Protein AF-A0A9P9D3I2-F1 (afdb_monomer)

Sequence (331 aa):
MNGATEEVLDLLFHTRKVQTTNEFRLTIKTEHEIGYIEVFIWGPEMPNKGHFVMPTVVKGDFDMTSVTEAVKSFPVSSVVASFSIVEERSYNITSQRPLTDFIQGASGICLHEFWTQNVNWRLLCGIVPEKESQAWQLLTSITLELTMDTLDDQLQCREILMKGNLRKFLDQIRTLRHLSLIFYSELPKTDMIWSHAPFEYALNTVTKWPRLECLQLDGFDSTAQELLYFLESHSVTLKALTLRNYFLLSGSWMQTLPEMWEFLSLERAELSGAIEANNELWLVKTPEFEENCFLAEDLGYWLTHPKIESDCPLTKRNLVRKSIPQEEDWE

Secondary structure (DSSP, 8-state):
------------------SSS-EEEE----SSS-EEEEEEEE-SSPPPTT--PPP--------HHHHHHHHHTS--SEEEEEEEE-SSS-----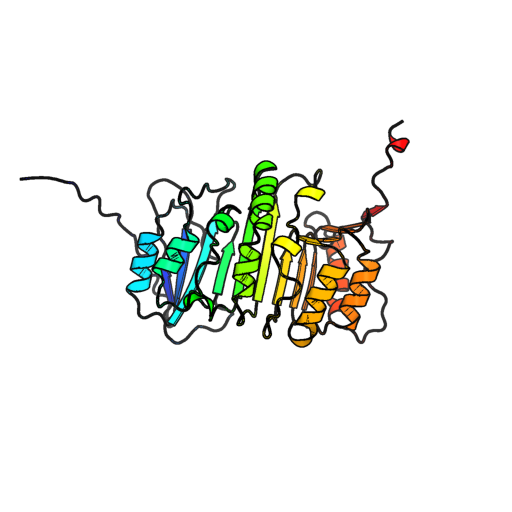SS-HHHHHHHHTTT--EEEEEEEEEEGGGGGG----S--GGGTT--EEEEEEEE-SHHHHHHHHHHHHTTHHHHHHTT-TT--EEEEEEEE-S-GGGTTTSSEEHHHHS-TT---TT--EEEEEEEEEEHHHHHHHHHTTTTT--EEEEEEEEEEES-HHHHHHHHHHH---SEEEEEEEEEETTEEEEES-TT-GGGHHHHHHHHHHHH-TTS----S--TTS-SEE-PPPGGGG-

Solvent-accessible surface area (backbone atoms only — not comparable to full-atom values): 18250 Å² total; per-residue (Å²): 134,87,78,84,80,79,81,72,79,75,71,63,74,59,75,66,85,60,83,94,54,65,59,44,58,48,52,60,67,41,96,82,44,62,21,39,48,44,37,41,36,27,36,91,70,73,77,71,96,83,73,81,69,81,79,85,88,60,58,10,56,88,67,48,65,64,52,26,55,56,58,71,74,48,90,52,60,35,35,36,46,37,42,44,48,80,60,102,56,84,65,77,71,81,59,78,35,58,62,41,52,32,55,66,53,36,74,85,39,37,31,39,35,42,38,36,37,58,30,43,47,67,62,58,71,20,48,67,69,68,72,90,55,71,36,45,60,56,23,27,34,39,34,46,27,27,39,26,82,44,74,66,45,34,53,51,43,48,59,52,33,66,70,30,31,59,20,54,45,59,68,66,29,61,47,23,24,35,43,33,44,32,42,44,59,81,59,73,82,84,59,62,87,58,59,37,45,54,39,78,25,51,41,57,64,84,62,71,43,87,46,28,29,34,43,33,44,28,19,32,28,39,40,43,66,55,53,49,52,36,49,59,73,33,25,90,48,33,30,31,44,34,46,25,36,34,36,28,78,37,66,44,65,76,54,49,50,59,57,51,36,76,63,42,63,29,78,40,42,41,51,30,33,48,41,35,21,80,62,39,35,32,65,22,50,34,95,93,39,74,81,25,40,57,58,20,52,50,41,15,50,52,48,40,39,77,82,58,96,64,79,75,78,69,47,89,84,69,45,74,38,82,54,77,77,56,79,79,77,76,116

Radius of gyration: 22.04 Å; Cα contacts (8 Å, |Δi|>4): 654; chains: 1; bounding box: 59×61×60 Å

pLDDT: mean 73.87, std 22.46, range [28.67, 98.5]

Mean predicted aligned error: 10.98 Å

Nearest PDB structures (foldseek):
  8xi3-assembly1_A  TM=3.530E-01  e=1.117E+00  Mus musculus
  8ond-assembly1_A  TM=2.904E-01  e=8.709E+00  Bdellovibrio bacteriovorus HD100
  8ond-assembly2_B  TM=2.964E-01  e=9.206E+00  Bdellovibrio bacteriovorus HD100
  5mqo-assembly1_A  TM=1.808E-01  e=9.731E+00  Bacteroides thetaiotaomicron

Structure (mmCIF, N/CA/C/O backbone):
data_AF-A0A9P9D3I2-F1
#
_entry.id   AF-A0A9P9D3I2-F1
#
loop_
_atom_site.group_PDB
_atom_site.id
_atom_site.type_symbol
_atom_site.label_atom_id
_atom_site.label_alt_id
_atom_site.label_comp_id
_atom_site.label_asym_id
_atom_site.label_entity_id
_atom_site.label_seq_id
_atom_site.pdbx_PDB_ins_code
_atom_site.Cartn_x
_atom_site.Cartn_y
_atom_site.Cartn_z
_atom_site.occupancy
_atom_site.B_iso_or_equiv
_atom_site.auth_seq_id
_atom_site.auth_comp_id
_atom_site.auth_asym_id
_atom_site.auth_atom_id
_atom_site.pdbx_PDB_model_num
ATOM 1 N N . MET A 1 1 ? -33.399 38.044 33.671 1.00 33.16 1 MET A N 1
ATOM 2 C CA . MET A 1 1 ? -34.361 37.401 32.755 1.00 33.16 1 MET A CA 1
ATOM 3 C C . MET A 1 1 ? -33.950 37.740 31.334 1.00 33.16 1 MET A C 1
ATOM 5 O O . MET A 1 1 ? -33.927 38.919 31.020 1.00 33.16 1 MET A O 1
ATOM 9 N N . ASN A 1 2 ? -33.643 36.685 30.570 1.00 29.97 2 ASN A N 1
ATOM 10 C CA . ASN A 1 2 ? -33.602 36.544 29.105 1.00 29.97 2 ASN A CA 1
ATOM 11 C C . ASN A 1 2 ? -32.546 37.363 28.329 1.00 29.97 2 ASN A C 1
ATOM 13 O O . ASN A 1 2 ? -32.470 38.572 28.476 1.00 29.97 2 ASN A O 1
ATOM 17 N N . GLY A 1 3 ? -31.730 36.778 27.452 1.00 30.58 3 GLY A N 1
ATOM 18 C CA . GLY A 1 3 ? -31.661 35.386 27.011 1.00 30.58 3 GLY A CA 1
ATOM 19 C C . GLY A 1 3 ? -30.326 35.130 26.315 1.00 30.58 3 GLY A C 1
ATOM 20 O O . GLY A 1 3 ? -29.949 35.870 25.412 1.00 30.58 3 GLY A O 1
ATOM 21 N N . ALA A 1 4 ? -29.615 34.104 26.777 1.00 28.89 4 ALA A N 1
ATOM 22 C CA . ALA A 1 4 ? -28.589 33.452 25.985 1.00 28.89 4 ALA A CA 1
ATOM 23 C C . ALA A 1 4 ? -29.333 32.545 25.001 1.00 28.89 4 ALA A C 1
ATOM 25 O O . ALA A 1 4 ? -30.090 31.670 25.418 1.00 28.89 4 ALA A O 1
ATOM 26 N N . THR A 1 5 ? -29.202 32.828 23.713 1.00 29.52 5 THR A N 1
ATOM 27 C CA . THR A 1 5 ? -29.622 31.927 22.645 1.00 29.52 5 THR A CA 1
ATOM 28 C C . THR A 1 5 ? -28.701 30.712 22.680 1.00 29.52 5 THR A C 1
ATOM 30 O O . THR A 1 5 ? -27.541 30.805 22.290 1.00 29.52 5 THR A O 1
ATOM 33 N N . GLU A 1 6 ? -29.205 29.594 23.205 1.00 29.02 6 GLU A N 1
ATOM 34 C CA . GLU A 1 6 ? -28.705 28.265 22.856 1.00 29.02 6 GLU A CA 1
ATOM 35 C C . GLU A 1 6 ? -28.940 28.081 21.354 1.00 29.02 6 GLU A C 1
ATOM 37 O O . GLU A 1 6 ? -30.054 27.790 20.918 1.00 29.02 6 GLU A O 1
ATOM 42 N N . GLU A 1 7 ? -27.904 28.302 20.548 1.00 29.00 7 GLU A N 1
ATOM 43 C CA . GLU A 1 7 ? -27.832 27.712 19.214 1.00 29.00 7 GLU A CA 1
ATOM 44 C C . GLU A 1 7 ? -27.606 26.213 19.406 1.00 29.00 7 GLU A C 1
ATOM 46 O O . GLU A 1 7 ? -26.490 25.725 19.578 1.00 29.00 7 GLU A O 1
ATOM 51 N N . VAL A 1 8 ? -28.716 25.484 19.469 1.00 29.53 8 VAL A N 1
ATOM 52 C CA . VAL A 1 8 ? -28.725 24.032 19.353 1.00 29.53 8 VAL A CA 1
ATOM 53 C C . VAL A 1 8 ? -28.313 23.715 17.919 1.00 29.53 8 VAL A C 1
ATOM 55 O O . VAL A 1 8 ? -29.054 24.003 16.982 1.00 29.53 8 VAL A O 1
ATOM 58 N N . LEU A 1 9 ? -27.116 23.153 17.747 1.00 33.19 9 LEU A N 1
ATOM 59 C CA . LEU A 1 9 ? -26.712 22.498 16.506 1.00 33.19 9 LEU A CA 1
ATOM 60 C C . LEU A 1 9 ? -27.743 21.404 16.201 1.00 33.19 9 LEU A C 1
ATOM 62 O O . LEU A 1 9 ? -27.764 20.366 16.865 1.00 33.19 9 LEU A O 1
ATOM 66 N N . ASP A 1 10 ? -28.605 21.636 15.209 1.00 31.25 10 ASP A N 1
ATOM 67 C CA . ASP A 1 10 ? -29.524 20.627 14.684 1.00 31.25 10 ASP A CA 1
ATOM 68 C C . ASP A 1 10 ? -28.707 19.549 13.949 1.00 31.25 10 ASP A C 1
ATOM 70 O O . ASP A 1 10 ? -28.546 19.542 12.726 1.00 31.25 10 ASP A O 1
ATOM 74 N N . LEU A 1 11 ? -28.156 18.610 14.722 1.00 36.16 11 LEU A N 1
ATOM 75 C CA . LEU A 1 11 ? -27.601 17.356 14.230 1.00 36.16 11 LEU A CA 1
ATOM 76 C C . LEU A 1 11 ? -28.740 16.562 13.578 1.00 36.16 11 LEU A C 1
ATOM 78 O O . LEU A 1 11 ? -29.496 15.844 14.234 1.00 36.16 11 LEU A O 1
ATOM 82 N N . LEU A 1 12 ? -28.886 16.701 12.262 1.00 33.94 12 LEU A N 1
ATOM 83 C CA . LEU A 1 12 ? -29.833 15.919 11.473 1.00 33.94 12 LEU A CA 1
ATOM 84 C C . LEU A 1 12 ? -29.375 14.455 11.408 1.00 33.94 12 LEU A C 1
ATOM 86 O O . LEU A 1 12 ? -28.722 14.028 10.459 1.00 33.94 12 LEU A O 1
ATOM 90 N N . PHE A 1 13 ? -29.773 13.655 12.400 1.00 33.56 13 PHE A N 1
ATOM 91 C CA . PHE A 1 13 ? -29.630 12.200 12.370 1.00 33.56 13 PHE A CA 1
ATOM 92 C C . PHE A 1 13 ? -30.513 11.616 11.265 1.00 33.56 13 PHE A C 1
ATOM 94 O O . PHE A 1 13 ? -31.698 11.336 11.456 1.00 33.56 13 PHE A O 1
ATOM 101 N N . HIS A 1 14 ? -29.948 11.402 10.081 1.00 33.66 14 HIS A N 1
ATOM 102 C CA . HIS A 1 14 ? -30.599 10.592 9.058 1.00 33.66 14 HIS A CA 1
ATOM 103 C C . HIS A 1 14 ? -30.427 9.113 9.402 1.00 33.66 14 HIS A C 1
ATOM 105 O O . HIS A 1 14 ? -29.579 8.412 8.859 1.00 33.66 14 HIS A O 1
ATOM 111 N N . THR A 1 15 ? -31.274 8.619 10.305 1.00 32.28 15 THR A N 1
ATOM 112 C CA . THR A 1 15 ? -31.439 7.180 10.520 1.00 32.28 15 THR A CA 1
ATOM 113 C C . THR A 1 15 ? -32.151 6.588 9.307 1.00 32.28 15 THR A C 1
ATOM 115 O O . THR A 1 15 ? -33.377 6.473 9.250 1.00 32.28 15 THR A O 1
ATOM 118 N N . ARG A 1 16 ? -31.391 6.214 8.275 1.00 31.52 16 ARG A N 1
ATOM 119 C CA . ARG A 1 16 ? -31.953 5.381 7.214 1.00 31.52 16 ARG A CA 1
ATOM 120 C C . ARG A 1 16 ? -32.169 3.999 7.820 1.00 31.52 16 ARG A C 1
ATOM 122 O O . ARG A 1 16 ? -31.216 3.323 8.182 1.00 31.52 16 ARG A O 1
ATOM 129 N N . LYS A 1 17 ? -33.430 3.595 7.963 1.00 28.67 17 LYS A N 1
ATOM 130 C CA . LYS A 1 17 ? -33.805 2.250 8.409 1.00 28.67 17 LYS A CA 1
ATOM 131 C C . LYS A 1 17 ? -33.434 1.255 7.300 1.00 28.67 17 LYS A C 1
ATOM 133 O O . LYS A 1 17 ? -34.270 0.913 6.466 1.00 28.67 17 LYS A O 1
ATOM 138 N N . VAL A 1 18 ? -32.164 0.862 7.234 1.00 33.97 18 VAL A N 1
ATOM 139 C CA . VAL A 1 18 ? -31.711 -0.253 6.397 1.00 33.97 18 VAL A CA 1
ATOM 140 C C . VAL A 1 18 ? -32.270 -1.519 7.047 1.00 33.97 18 VAL A C 1
ATOM 142 O O . VAL A 1 18 ? -32.156 -1.714 8.254 1.00 33.97 18 VAL A O 1
ATOM 145 N N . GLN A 1 19 ? -33.027 -2.319 6.299 1.00 32.84 19 GLN A N 1
ATOM 146 C CA . GLN A 1 19 ? -33.718 -3.471 6.873 1.00 32.84 19 GLN A CA 1
ATOM 147 C C . GLN A 1 19 ? -32.722 -4.547 7.355 1.00 32.84 19 GLN A C 1
ATOM 149 O O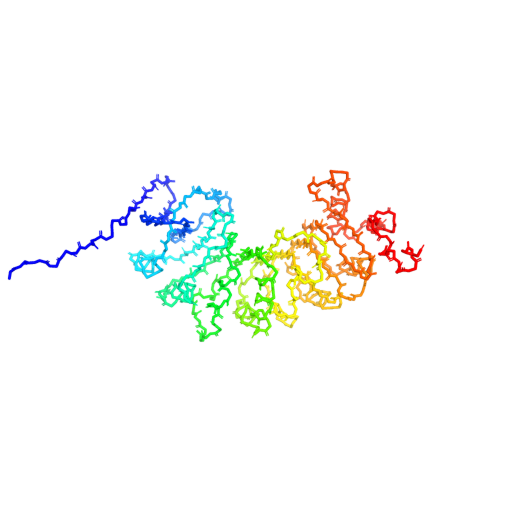 . GLN A 1 19 ? -31.804 -4.933 6.642 1.00 32.84 19 GLN A O 1
ATOM 154 N N . THR A 1 20 ? -32.985 -5.061 8.563 1.00 33.44 20 THR A N 1
ATOM 155 C CA . THR A 1 20 ? -32.449 -6.275 9.227 1.00 33.44 20 THR A CA 1
ATOM 156 C C . THR A 1 20 ? -30.964 -6.386 9.580 1.00 33.44 20 THR A C 1
ATOM 158 O O . THR A 1 20 ? -30.603 -7.364 10.227 1.00 33.44 20 THR A O 1
ATOM 161 N N . THR A 1 21 ? -30.122 -5.395 9.309 1.00 40.09 21 THR A N 1
ATOM 162 C CA . THR A 1 21 ? -28.801 -5.297 9.954 1.00 40.09 21 THR A CA 1
ATOM 163 C C . THR A 1 21 ? -28.806 -4.106 10.906 1.00 40.09 21 THR A C 1
ATOM 165 O O . THR A 1 21 ? -29.326 -3.044 10.573 1.00 40.09 21 THR A O 1
ATOM 168 N N . ASN A 1 22 ? -28.298 -4.286 12.130 1.00 44.28 22 ASN A N 1
ATOM 169 C CA . ASN A 1 22 ? -28.189 -3.239 13.157 1.00 44.28 22 ASN A CA 1
ATOM 170 C C . ASN A 1 22 ? -27.108 -2.211 12.779 1.00 44.28 22 ASN A C 1
ATOM 172 O O . ASN A 1 22 ? -26.157 -2.028 13.526 1.00 44.28 22 ASN A O 1
ATOM 176 N N . GLU A 1 23 ? -27.209 -1.620 11.595 1.00 44.53 23 GLU A N 1
ATOM 177 C CA . GLU A 1 23 ? -26.298 -0.614 11.071 1.00 44.53 23 GLU A CA 1
ATOM 178 C C . GLU A 1 23 ? -26.841 0.771 11.425 1.00 44.53 23 GLU A C 1
ATOM 180 O O . GLU A 1 23 ? -27.937 1.150 11.001 1.00 44.53 23 GLU A O 1
ATOM 185 N N . PHE A 1 24 ? -26.076 1.539 12.198 1.00 44.28 24 PHE A N 1
ATOM 186 C CA . PHE A 1 24 ? -26.312 2.971 12.332 1.00 44.28 24 PHE A CA 1
ATOM 187 C C . PHE A 1 24 ? -25.278 3.701 11.492 1.00 44.28 24 PHE A C 1
ATOM 189 O O . PHE A 1 24 ? -24.078 3.544 11.706 1.00 44.28 24 PHE A O 1
ATOM 196 N N . ARG A 1 25 ? -25.767 4.505 10.549 1.00 49.91 25 ARG A N 1
ATOM 197 C CA . ARG A 1 25 ? -24.967 5.476 9.811 1.00 49.91 25 ARG A CA 1
ATOM 198 C C . ARG A 1 25 ? -25.122 6.819 10.501 1.00 49.91 25 ARG A C 1
ATOM 200 O O . ARG A 1 25 ? -26.216 7.388 10.514 1.00 49.91 25 ARG A O 1
ATOM 207 N N . LEU A 1 26 ? -24.039 7.310 11.089 1.00 46.28 26 LEU A N 1
ATOM 208 C CA . LEU A 1 26 ? -23.972 8.693 11.538 1.00 46.28 26 LEU A CA 1
ATOM 209 C C . LEU A 1 26 ? -23.507 9.543 10.359 1.00 46.28 26 LEU A C 1
ATOM 211 O O . LEU A 1 26 ? -22.416 9.333 9.843 1.00 46.28 26 LEU A O 1
ATOM 215 N N . THR A 1 27 ? -24.350 10.475 9.927 1.00 43.97 27 THR A N 1
ATOM 216 C CA . THR A 1 27 ? -23.993 11.512 8.956 1.00 43.97 27 THR A CA 1
ATOM 217 C C . THR A 1 27 ? -24.160 12.845 9.656 1.00 43.97 27 THR A C 1
ATOM 219 O O . THR A 1 27 ? -25.247 13.147 10.144 1.00 43.97 27 THR A O 1
ATOM 222 N N . ILE A 1 28 ? -23.089 13.626 9.729 1.00 44.03 28 ILE A N 1
ATOM 223 C CA . ILE A 1 28 ? -23.097 14.945 10.360 1.00 44.03 28 ILE A CA 1
ATOM 224 C C . ILE A 1 28 ? -22.857 15.985 9.275 1.00 44.03 28 ILE A C 1
ATOM 226 O O . ILE A 1 28 ? -21.972 15.833 8.435 1.00 44.03 28 ILE A O 1
ATOM 230 N N . LYS A 1 29 ? -23.708 17.009 9.281 1.00 37.34 29 LYS A N 1
ATOM 231 C CA . LYS A 1 29 ? -23.744 18.101 8.314 1.00 37.34 29 LYS A CA 1
ATOM 232 C C . LYS A 1 29 ? -23.609 19.410 9.082 1.00 37.34 29 LYS A C 1
ATOM 234 O O . LYS A 1 29 ? -24.291 19.578 10.088 1.00 37.34 29 LYS A O 1
ATOM 239 N N . THR A 1 30 ? -22.794 20.333 8.591 1.00 41.19 30 THR A N 1
ATOM 240 C CA . THR A 1 30 ? -22.729 21.705 9.114 1.00 41.19 30 THR A CA 1
ATOM 241 C C . THR A 1 30 ? -23.145 22.713 8.052 1.00 41.19 30 THR A C 1
ATOM 243 O O . THR A 1 30 ? -23.304 22.375 6.877 1.00 41.19 30 THR A O 1
ATOM 246 N N . GLU A 1 31 ? -23.427 23.941 8.483 1.00 39.19 31 GLU A N 1
ATOM 247 C CA . GLU A 1 31 ? -24.101 24.945 7.657 1.00 39.19 31 GLU A CA 1
ATOM 248 C C . GLU A 1 31 ? -23.195 25.609 6.604 1.00 39.19 31 GLU A C 1
ATOM 250 O O . GLU A 1 31 ? -23.727 26.250 5.693 1.00 39.19 31 GLU A O 1
ATOM 255 N N . HIS A 1 32 ? -21.860 25.465 6.682 1.00 37.44 32 HIS A N 1
ATOM 256 C CA . HIS A 1 32 ? -20.954 26.390 5.982 1.00 37.44 32 HIS A CA 1
ATOM 257 C C . HIS A 1 32 ? -19.771 25.838 5.165 1.00 37.44 32 HIS A C 1
ATOM 259 O O . HIS A 1 32 ? -19.229 26.633 4.412 1.00 37.44 32 HIS A O 1
ATOM 265 N N . GLU A 1 33 ? -19.397 24.554 5.176 1.00 40.62 33 GLU A N 1
ATOM 266 C CA . GLU A 1 33 ? -18.393 24.010 4.222 1.00 40.62 33 GLU A CA 1
ATOM 267 C C . GLU A 1 33 ? -18.439 22.473 4.157 1.00 40.62 33 GLU A C 1
ATOM 269 O O . GLU A 1 33 ? -19.483 21.961 4.514 1.00 40.62 33 GLU A O 1
ATOM 274 N N . ILE A 1 34 ? -17.473 21.743 3.562 1.00 46.72 34 ILE A N 1
ATOM 275 C CA . ILE A 1 34 ? -17.745 20.543 2.728 1.00 46.72 34 ILE A CA 1
ATOM 276 C C . ILE A 1 34 ? -16.880 19.252 2.991 1.00 46.72 34 ILE A C 1
ATOM 278 O O . ILE A 1 34 ? -15.971 18.930 2.239 1.00 46.72 34 ILE A O 1
ATOM 282 N N . GLY A 1 35 ? -17.216 18.415 3.979 1.00 40.41 35 GLY A N 1
ATOM 283 C CA . GLY A 1 35 ? -16.775 17.021 4.216 1.00 40.41 35 GLY A CA 1
ATOM 284 C C . GLY A 1 35 ? -17.781 16.155 5.021 1.00 40.41 35 GLY A C 1
ATOM 285 O O . GLY A 1 35 ? -18.783 16.657 5.528 1.00 40.41 35 GLY A O 1
ATOM 286 N N . TYR A 1 36 ? -17.572 14.836 5.114 1.00 51.19 36 TYR A N 1
ATOM 287 C CA . TYR A 1 36 ? -18.423 13.950 5.926 1.00 51.19 36 TYR A CA 1
ATOM 288 C C . TYR A 1 36 ? -17.618 12.850 6.621 1.00 51.19 36 TYR A C 1
ATOM 290 O O . TYR A 1 36 ? -16.570 12.408 6.152 1.00 51.19 36 TYR A O 1
ATOM 298 N N . ILE A 1 37 ? -18.148 12.391 7.751 1.00 49.75 37 ILE A N 1
ATOM 299 C CA . ILE A 1 37 ? -17.676 11.198 8.448 1.00 49.75 37 ILE A CA 1
ATOM 300 C C . ILE A 1 37 ? -18.832 10.222 8.444 1.00 49.75 37 ILE A C 1
ATOM 302 O O . ILE A 1 37 ? -19.907 10.536 8.953 1.00 49.75 37 ILE A O 1
ATOM 306 N N . GLU A 1 38 ? -18.607 9.054 7.856 1.00 53.97 38 GLU A N 1
ATOM 307 C CA . GLU A 1 38 ? -19.519 7.931 7.973 1.00 53.97 38 GLU A CA 1
ATOM 308 C C . GLU A 1 38 ? -18.989 7.001 9.048 1.00 53.97 38 GLU A C 1
ATOM 310 O O . GLU A 1 38 ? -18.023 6.259 8.863 1.00 53.97 38 GLU A O 1
ATOM 315 N N . VAL A 1 39 ? -19.634 7.068 10.209 1.00 55.78 39 VAL A N 1
ATOM 316 C CA . VAL A 1 39 ? -19.437 6.063 11.245 1.00 55.78 39 VAL A CA 1
ATOM 317 C C . VAL A 1 39 ? -20.502 5.009 11.035 1.00 55.78 39 VAL A C 1
ATOM 319 O O . VAL A 1 39 ? -21.691 5.281 11.222 1.00 55.78 39 VAL A O 1
ATOM 322 N N . PHE A 1 40 ? -20.059 3.825 10.631 1.00 56.56 40 PHE A N 1
ATOM 323 C CA . PHE A 1 40 ? -20.895 2.643 10.609 1.00 56.56 40 PHE A CA 1
ATOM 324 C C . PHE A 1 40 ? -20.735 1.932 11.945 1.00 56.56 40 PHE A C 1
ATOM 326 O O . PHE A 1 40 ? -19.644 1.524 12.356 1.00 56.56 40 PHE A O 1
ATOM 333 N N . ILE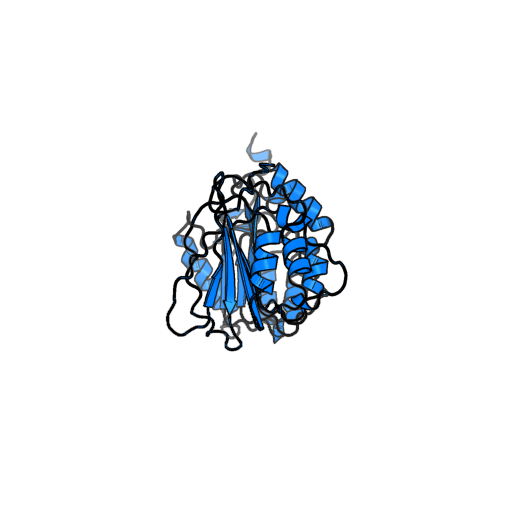 A 1 41 ? -21.850 1.838 12.647 1.00 52.12 41 ILE A N 1
ATOM 334 C CA . ILE A 1 41 ? -21.946 1.221 13.959 1.00 52.12 41 ILE A CA 1
ATOM 335 C C . ILE A 1 41 ? -22.741 -0.061 13.783 1.00 52.12 41 ILE A C 1
ATOM 337 O O . ILE A 1 41 ? -23.893 0.005 13.352 1.00 52.12 41 ILE A O 1
ATOM 341 N N . TRP A 1 42 ? -22.159 -1.201 14.155 1.00 51.66 42 TRP A N 1
ATOM 342 C CA . TRP A 1 42 ? -22.889 -2.468 14.191 1.00 51.66 42 TRP A CA 1
ATOM 343 C C . TRP A 1 42 ? -23.082 -2.963 15.618 1.00 51.66 42 TRP A C 1
ATOM 345 O O . TRP A 1 42 ? -22.231 -2.793 16.495 1.00 51.66 42 TRP A O 1
ATOM 355 N N . GLY A 1 43 ? -24.218 -3.625 15.832 1.00 43.88 43 GLY A N 1
ATOM 356 C CA . GLY A 1 43 ? -24.422 -4.473 17.003 1.00 43.88 43 GLY A CA 1
ATOM 357 C C . GLY A 1 43 ? -23.477 -5.695 17.024 1.00 43.88 43 GLY A C 1
ATOM 358 O O . GLY A 1 43 ? -22.562 -5.792 16.207 1.00 43.88 43 GLY A O 1
ATOM 359 N N . PRO A 1 44 ? -23.712 -6.672 17.920 1.00 44.19 44 PRO A N 1
ATOM 360 C CA . PRO A 1 44 ? -22.836 -7.840 18.127 1.00 44.19 44 PRO A CA 1
ATOM 361 C C . PRO A 1 44 ? -22.607 -8.724 16.892 1.00 44.19 44 PRO A C 1
ATOM 363 O O . PRO A 1 44 ? -21.662 -9.509 16.873 1.00 44.19 44 PRO A O 1
ATOM 366 N N . GLU A 1 45 ? -23.442 -8.602 15.861 1.00 49.44 45 GLU A N 1
ATOM 367 C CA . GLU A 1 45 ? -23.350 -9.369 14.621 1.00 49.44 45 GLU A CA 1
ATOM 368 C C . GLU A 1 45 ? -22.874 -8.457 13.479 1.00 49.44 45 GLU A C 1
ATOM 370 O O . GLU A 1 45 ? -23.636 -7.639 12.959 1.00 49.44 45 GLU A O 1
ATOM 375 N N . MET A 1 46 ? -21.596 -8.579 13.102 1.00 48.78 46 MET A N 1
ATOM 376 C CA . MET A 1 46 ? -21.010 -7.847 1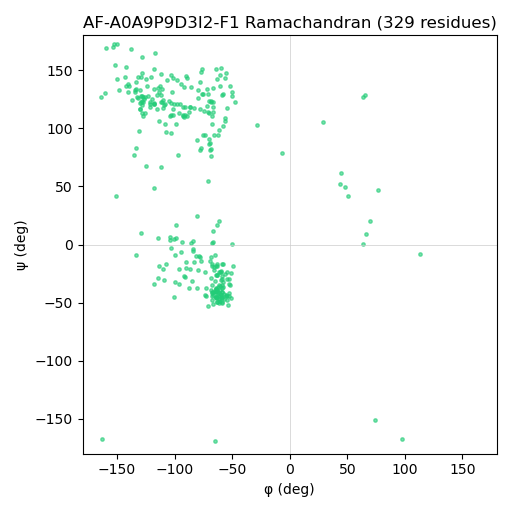1.974 1.00 48.78 46 MET A CA 1
ATOM 377 C C . MET A 1 46 ? -21.472 -8.490 10.651 1.00 48.78 46 MET A C 1
ATOM 379 O O . MET A 1 46 ? -21.356 -9.712 10.507 1.00 48.78 46 MET A O 1
ATOM 383 N N . PRO A 1 47 ? -21.999 -7.726 9.677 1.00 49.00 47 PRO A N 1
ATOM 384 C CA . PRO A 1 47 ? -22.385 -8.286 8.386 1.00 49.00 47 PRO A CA 1
ATOM 385 C C . PRO A 1 47 ? -21.168 -8.840 7.629 1.00 49.00 47 PRO A C 1
ATOM 387 O O . PRO A 1 47 ? -20.044 -8.362 7.777 1.00 49.00 47 PRO A O 1
ATOM 390 N N . ASN A 1 48 ? -21.393 -9.851 6.784 1.00 50.81 48 ASN A N 1
ATOM 391 C CA . ASN A 1 48 ? -20.351 -10.401 5.913 1.00 50.81 48 ASN A CA 1
ATOM 392 C C . ASN A 1 48 ? -19.741 -9.297 5.024 1.00 50.81 48 ASN A C 1
ATOM 394 O O . ASN A 1 48 ? -20.465 -8.435 4.528 1.00 50.81 48 ASN A O 1
ATOM 398 N N . LYS A 1 49 ? -18.421 -9.385 4.780 1.00 49.59 49 LYS A N 1
ATOM 399 C CA . LYS A 1 49 ? -17.517 -8.410 4.117 1.00 49.59 49 LYS A CA 1
ATOM 400 C C . LYS A 1 49 ? -17.950 -7.820 2.750 1.00 49.59 49 LYS A C 1
ATOM 402 O O . LYS A 1 49 ? -17.201 -7.048 2.167 1.00 49.59 49 LYS A O 1
ATOM 407 N N . GLY A 1 50 ? -19.113 -8.180 2.207 1.00 45.72 50 GLY A N 1
ATOM 408 C CA . GLY A 1 50 ? -19.614 -7.744 0.897 1.00 45.72 50 GLY A CA 1
ATOM 409 C C . GLY A 1 50 ? -20.656 -6.616 0.917 1.00 45.72 50 GLY A C 1
ATOM 410 O O . GLY A 1 50 ? -21.201 -6.308 -0.137 1.00 45.72 50 GLY A O 1
ATOM 411 N N . HIS A 1 51 ? -20.976 -6.027 2.076 1.00 44.16 51 HIS A N 1
ATOM 412 C CA . HIS A 1 51 ? -22.036 -5.009 2.203 1.00 44.16 51 HIS A CA 1
ATOM 413 C C . HIS A 1 51 ? -21.562 -3.551 2.218 1.00 44.16 51 HIS A C 1
ATOM 415 O O . HIS A 1 51 ? -22.382 -2.649 2.369 1.00 44.16 51 HIS A O 1
ATOM 421 N N . PHE A 1 52 ? -20.272 -3.297 2.011 1.00 45.44 52 PHE A N 1
ATOM 422 C CA . PHE A 1 52 ? -19.753 -1.936 1.937 1.00 45.44 52 PHE A CA 1
ATOM 423 C C . PHE A 1 52 ? -20.164 -1.299 0.604 1.00 45.44 52 PHE A C 1
ATOM 425 O O . PHE A 1 52 ? -19.534 -1.507 -0.432 1.00 45.44 52 PHE A O 1
ATOM 432 N N . VAL A 1 53 ? -21.277 -0.567 0.611 1.00 37.75 53 VAL A N 1
ATOM 433 C CA . VAL A 1 53 ? -21.682 0.275 -0.516 1.00 37.75 53 VAL A CA 1
ATOM 434 C C . VAL A 1 53 ? -20.874 1.565 -0.439 1.00 37.75 53 VAL A C 1
ATOM 436 O O . VAL A 1 53 ? -20.775 2.165 0.628 1.00 37.75 53 VAL A O 1
ATOM 439 N N . MET A 1 54 ? -20.303 1.974 -1.573 1.00 38.06 54 MET A N 1
ATOM 440 C CA . MET A 1 54 ? -19.540 3.213 -1.707 1.00 38.06 54 MET A CA 1
ATOM 441 C C . MET A 1 54 ? -20.345 4.394 -1.122 1.00 38.06 54 MET A C 1
ATOM 443 O O . MET A 1 54 ? -21.527 4.548 -1.466 1.00 38.06 54 MET A O 1
ATOM 447 N N . PRO A 1 55 ? -19.759 5.188 -0.212 1.00 38.09 55 PRO A N 1
ATOM 448 C CA . PRO A 1 55 ? -20.481 6.240 0.484 1.00 38.09 55 PRO A CA 1
ATOM 449 C C . PRO A 1 55 ? -21.033 7.285 -0.493 1.00 38.09 55 PRO A C 1
ATOM 451 O O . PRO A 1 55 ? -20.466 7.572 -1.549 1.00 38.09 55 PRO A O 1
ATOM 454 N N . THR A 1 56 ? -22.205 7.829 -0.161 1.00 31.84 56 THR A N 1
ATOM 455 C CA . THR A 1 56 ? -22.864 8.853 -0.984 1.00 31.84 56 THR A CA 1
ATOM 456 C C . THR A 1 56 ? -22.414 10.231 -0.517 1.00 31.84 56 THR A C 1
ATOM 458 O O . THR A 1 56 ? -22.770 10.674 0.569 1.00 31.84 56 THR A O 1
ATOM 461 N N . VAL A 1 57 ? -21.648 10.875 -1.385 1.00 32.53 57 VAL A N 1
ATOM 462 C CA . VAL A 1 57 ? -20.951 12.156 -1.259 1.00 32.53 57 VAL A CA 1
ATOM 463 C C . VAL A 1 57 ? -21.847 13.341 -0.855 1.00 32.53 57 VAL A C 1
ATOM 465 O O . VAL A 1 57 ? -22.714 13.736 -1.635 1.00 32.53 57 VAL A O 1
ATOM 468 N N . VAL A 1 58 ? -21.603 13.962 0.313 1.00 34.81 58 VAL A N 1
ATOM 469 C CA . VAL A 1 58 ? -22.166 15.277 0.718 1.00 34.81 58 VAL A CA 1
ATOM 470 C C . VAL A 1 58 ? -21.191 16.022 1.665 1.00 34.81 58 VAL A C 1
ATOM 472 O O . VAL A 1 58 ? -20.163 15.489 2.044 1.00 34.81 58 VAL A O 1
ATOM 475 N N . LYS A 1 59 ? -21.471 17.284 1.994 1.00 40.09 59 LYS A N 1
ATOM 476 C CA . LYS A 1 59 ? -20.520 18.375 2.204 1.00 40.09 59 LYS A CA 1
ATOM 477 C C . LYS A 1 59 ? -20.750 19.106 3.596 1.00 40.09 59 LYS A C 1
ATOM 479 O O . LYS A 1 59 ? -21.817 19.695 3.730 1.00 40.09 59 LYS A O 1
ATOM 484 N N . GLY A 1 60 ? -19.824 19.029 4.596 1.00 38.84 60 GLY A N 1
ATOM 485 C CA . GLY A 1 60 ? -19.714 19.676 5.964 1.00 38.84 60 GLY A CA 1
ATOM 486 C C . GLY A 1 60 ? -18.291 19.973 6.607 1.00 38.84 60 GLY A C 1
ATOM 487 O O . GLY A 1 60 ? -17.412 19.123 6.555 1.00 38.84 60 GLY A O 1
ATOM 488 N N . ASP A 1 61 ? -18.069 21.087 7.332 1.00 41.19 61 ASP A N 1
ATOM 489 C CA . ASP A 1 61 ? -16.969 21.302 8.332 1.00 41.19 61 ASP A CA 1
ATOM 490 C C . ASP A 1 61 ? -17.286 20.588 9.672 1.00 41.19 61 ASP A C 1
ATOM 492 O O . ASP A 1 61 ? -18.467 20.459 9.975 1.00 41.19 61 ASP A O 1
ATOM 496 N N . PHE A 1 62 ? -16.331 20.089 10.481 1.00 52.16 62 PHE A N 1
ATOM 497 C CA . PHE A 1 62 ? -16.650 19.047 11.494 1.00 52.16 62 PHE A CA 1
ATOM 498 C C . PHE A 1 62 ? -16.099 19.223 12.929 1.00 52.16 62 PHE A C 1
ATOM 500 O O . PHE A 1 62 ? -14.899 19.407 13.120 1.00 52.16 62 PHE A O 1
ATOM 507 N N . ASP A 1 63 ? -16.951 19.010 13.950 1.00 58.59 63 ASP A N 1
ATOM 508 C CA . ASP A 1 63 ? -16.558 18.815 15.362 1.00 58.59 63 ASP A CA 1
ATOM 509 C C . ASP A 1 63 ? -16.588 17.323 15.770 1.00 58.59 63 ASP A C 1
ATOM 511 O O . ASP A 1 63 ? -17.644 16.696 15.894 1.00 58.59 63 ASP A O 1
ATOM 515 N N . MET A 1 64 ? -15.406 16.747 16.016 1.00 56.97 64 MET A N 1
ATOM 516 C CA . MET A 1 64 ? -15.224 15.332 16.388 1.00 56.97 64 MET A CA 1
ATOM 517 C C . MET A 1 64 ? -15.778 14.978 17.775 1.00 56.97 64 MET A C 1
ATOM 519 O O . MET A 1 64 ? -16.014 13.799 18.076 1.00 56.97 64 MET A O 1
ATOM 523 N N . THR A 1 65 ? -16.006 15.984 18.619 1.00 60.47 65 THR A N 1
ATOM 524 C CA . THR A 1 65 ? -16.536 15.808 19.976 1.00 60.47 65 THR A CA 1
ATOM 525 C C . THR A 1 65 ? -17.983 15.311 19.913 1.00 60.47 65 THR A C 1
ATOM 527 O O . THR A 1 65 ? -18.339 14.336 20.576 1.00 60.47 65 THR A O 1
ATOM 530 N N . SER A 1 66 ? -18.779 15.872 19.001 1.00 59.62 66 SER A N 1
ATOM 531 C CA . SER A 1 66 ? -20.179 15.491 18.770 1.00 59.62 66 SER A CA 1
ATOM 532 C C . SER A 1 66 ? -20.344 14.044 18.262 1.00 59.62 66 SER A C 1
ATOM 534 O O . SER A 1 66 ? -21.248 13.327 18.695 1.00 59.62 66 SER A O 1
ATOM 536 N N . VAL A 1 67 ? -19.439 13.552 17.400 1.00 59.28 67 VAL A N 1
ATOM 537 C CA . VAL A 1 67 ? -19.417 12.125 16.996 1.00 59.28 67 VAL A CA 1
ATOM 538 C C . VAL A 1 67 ? -19.136 11.235 18.177 1.00 59.28 67 VAL A C 1
ATOM 540 O O . VAL A 1 67 ? -19.815 10.235 18.383 1.00 59.28 67 VAL A O 1
ATOM 543 N N . THR A 1 68 ? -18.101 11.582 18.928 1.00 62.41 68 THR A N 1
ATOM 544 C CA . THR A 1 68 ? -17.659 10.801 20.072 1.00 62.41 68 THR A CA 1
ATOM 545 C C . THR A 1 68 ? -18.809 10.584 21.052 1.00 62.41 68 THR A C 1
ATOM 547 O O . THR A 1 68 ? -19.042 9.460 21.499 1.00 62.41 68 THR A O 1
ATOM 550 N N . GLU A 1 69 ? -19.541 11.648 21.380 1.00 65.25 69 GLU A N 1
ATOM 551 C CA . GLU A 1 69 ? -20.699 11.578 22.270 1.00 65.25 69 GLU A CA 1
ATOM 552 C C . GLU A 1 69 ? -21.829 10.727 21.687 1.00 65.25 69 GLU A C 1
ATOM 554 O O . GLU A 1 69 ? -22.399 9.898 22.402 1.00 65.25 69 GLU A O 1
ATOM 559 N N . ALA A 1 70 ? -22.092 10.845 20.382 1.00 62.91 70 ALA A N 1
ATOM 560 C CA . ALA A 1 70 ? -23.058 9.994 19.701 1.00 62.91 70 ALA A CA 1
ATOM 561 C C . ALA A 1 70 ? -22.660 8.510 19.781 1.00 62.91 70 ALA A C 1
ATOM 563 O O . ALA A 1 70 ? -23.482 7.695 20.191 1.00 62.91 70 ALA A O 1
ATOM 564 N N . VAL A 1 71 ? -21.408 8.143 19.480 1.00 60.22 71 VAL A N 1
ATOM 565 C CA . VAL A 1 71 ? -20.954 6.738 19.520 1.00 60.22 71 VAL A CA 1
ATOM 566 C C . VAL A 1 71 ? -21.010 6.172 20.944 1.00 60.22 71 VAL A C 1
ATOM 568 O O . VAL A 1 71 ? -21.443 5.035 21.123 1.00 60.22 71 VAL A O 1
ATOM 571 N N . LYS A 1 72 ? -20.671 6.967 21.972 1.00 65.31 72 LYS A N 1
ATOM 572 C CA . LYS A 1 72 ? -20.798 6.566 23.391 1.00 65.31 72 LYS A CA 1
ATOM 573 C C . LYS A 1 72 ? -22.226 6.204 23.801 1.00 65.31 72 LYS A C 1
ATOM 575 O O . LYS A 1 72 ? -22.406 5.443 24.749 1.00 65.31 72 LYS A O 1
ATOM 580 N N . SER A 1 73 ? -23.234 6.766 23.135 1.00 60.84 73 SER A N 1
ATOM 581 C CA . SER A 1 73 ? -24.643 6.544 23.482 1.00 60.84 73 SER A CA 1
ATOM 582 C C . SER A 1 73 ? -25.207 5.203 22.989 1.00 60.84 73 SER A C 1
ATOM 584 O O . SER A 1 73 ? -26.296 4.810 23.413 1.00 60.84 73 SER A O 1
ATOM 586 N N . PHE A 1 74 ? -24.467 4.467 22.150 1.00 52.47 74 PHE A N 1
ATOM 587 C CA . PHE A 1 74 ? -24.885 3.167 21.624 1.00 52.47 74 PHE A CA 1
ATOM 588 C C . PHE A 1 74 ? -24.103 2.006 22.277 1.00 52.47 74 PHE A C 1
ATOM 590 O O . PHE A 1 74 ? -22.899 2.115 22.507 1.00 52.47 74 PHE A O 1
ATOM 597 N N . PRO A 1 75 ? -24.744 0.856 22.565 1.00 45.88 75 PRO A N 1
ATOM 598 C CA . PRO A 1 75 ? -24.054 -0.362 22.984 1.00 45.88 75 PRO A CA 1
ATOM 599 C C . PRO A 1 75 ? -23.408 -1.028 21.760 1.00 45.88 75 PRO A C 1
ATOM 601 O O . PRO A 1 75 ? -23.991 -1.912 21.132 1.00 45.88 75 PRO A O 1
ATOM 604 N N . VAL A 1 76 ? -22.223 -0.551 21.384 1.00 51.94 76 VAL A N 1
ATOM 605 C CA . VAL A 1 76 ? -21.530 -0.961 20.157 1.00 51.94 76 VAL A CA 1
ATOM 606 C C . VAL A 1 76 ? -20.417 -1.956 20.461 1.00 51.94 76 VAL A C 1
ATOM 608 O O . VAL A 1 76 ? -19.578 -1.705 21.322 1.00 51.94 76 VAL A O 1
ATOM 611 N N . SER A 1 77 ? -20.366 -3.062 19.719 1.00 47.34 77 SER A N 1
ATOM 612 C CA . SER A 1 77 ? -19.253 -4.022 19.765 1.00 47.34 77 SER A CA 1
ATOM 613 C C . SER A 1 77 ? -18.212 -3.798 18.671 1.00 47.34 77 SER A C 1
ATOM 615 O O . SER A 1 77 ? -17.088 -4.258 18.823 1.00 47.34 77 SER A O 1
ATOM 617 N N . SER A 1 78 ? -18.571 -3.120 17.575 1.00 49.56 78 SER A N 1
ATOM 618 C CA . SER A 1 78 ? -17.665 -2.815 16.465 1.00 49.56 78 SER A CA 1
ATOM 619 C C . SER A 1 78 ? -18.015 -1.492 15.788 1.00 49.56 78 SER A C 1
ATOM 621 O O . SER A 1 78 ? -19.175 -1.250 15.443 1.00 49.56 78 SER A O 1
ATOM 623 N N . VAL A 1 79 ? -16.995 -0.666 15.556 1.00 57.28 79 VAL A N 1
ATOM 624 C CA . VAL A 1 79 ? -17.091 0.558 14.754 1.00 57.28 79 VAL A CA 1
ATOM 625 C C . VAL A 1 79 ? -16.173 0.451 13.542 1.00 57.28 79 VAL A C 1
ATOM 627 O O . VAL A 1 79 ? -15.004 0.078 13.673 1.00 57.28 79 VAL A O 1
ATOM 630 N N . VAL A 1 80 ? -16.706 0.813 12.376 1.00 59.53 80 VAL A N 1
ATOM 631 C CA . VAL A 1 80 ? -15.920 1.164 11.189 1.00 59.53 80 VAL A CA 1
ATOM 632 C C . VAL A 1 80 ? -16.068 2.659 11.009 1.00 59.53 80 VAL A C 1
ATOM 634 O O . VAL A 1 80 ? -17.176 3.183 10.872 1.00 59.53 80 VAL A O 1
ATOM 637 N N . ALA A 1 81 ? -14.934 3.341 11.041 1.00 60.69 81 ALA A N 1
ATOM 638 C CA . ALA A 1 81 ? -14.875 4.759 10.758 1.00 60.69 81 ALA A CA 1
ATOM 639 C C . ALA A 1 81 ? -14.389 4.940 9.318 1.00 60.69 81 ALA A C 1
ATOM 641 O O . ALA A 1 81 ? -13.303 4.466 8.972 1.00 60.69 81 ALA A O 1
ATOM 642 N N . SER A 1 82 ? -15.210 5.596 8.498 1.00 61.00 82 SER A N 1
ATOM 643 C CA . SER A 1 82 ? -14.851 6.045 7.159 1.00 61.00 82 SER A CA 1
ATOM 644 C C . SER A 1 82 ? -14.782 7.569 7.137 1.00 61.00 82 SER A C 1
ATOM 646 O O . SER A 1 82 ? -15.752 8.257 7.469 1.00 61.00 82 SER A O 1
ATOM 648 N N . PHE A 1 83 ? -13.620 8.093 6.756 1.00 61.00 83 PHE A N 1
ATOM 649 C CA . PHE A 1 83 ? -13.393 9.521 6.550 1.00 61.00 83 PHE A CA 1
ATOM 650 C C . PHE A 1 83 ? -13.228 9.764 5.057 1.00 61.00 83 PHE A C 1
ATOM 652 O O . PHE A 1 83 ? -12.319 9.195 4.458 1.00 61.00 83 PHE A O 1
ATOM 659 N N . SER A 1 84 ? -14.078 10.590 4.452 1.00 51.31 84 SER A N 1
ATOM 660 C CA . SER A 1 84 ? -13.989 10.896 3.024 1.00 51.31 84 SER A CA 1
ATOM 661 C C . SER A 1 84 ? -14.127 12.394 2.783 1.00 51.31 84 SER A C 1
ATOM 663 O O . SER A 1 84 ? -15.021 13.048 3.329 1.00 51.31 84 SER A O 1
ATOM 665 N N . ILE A 1 85 ? -13.225 12.936 1.965 1.00 51.81 85 ILE A N 1
ATOM 666 C CA . ILE A 1 85 ? -13.244 14.330 1.513 1.00 51.81 85 ILE A CA 1
ATOM 667 C C . ILE A 1 85 ? -13.524 14.330 0.011 1.00 51.81 85 ILE A C 1
ATOM 669 O O . ILE A 1 85 ? -13.022 13.492 -0.735 1.00 51.81 85 ILE A O 1
ATOM 673 N N . VAL A 1 86 ? -14.399 15.233 -0.422 1.00 42.25 86 VAL A N 1
ATOM 674 C CA . VAL A 1 86 ? -15.052 15.171 -1.739 1.00 42.25 86 VAL A CA 1
ATOM 675 C C . VAL A 1 86 ? -14.580 16.253 -2.704 1.00 42.25 86 VAL A C 1
ATOM 677 O O . VAL A 1 86 ? -14.784 16.113 -3.907 1.00 42.25 86 VAL A O 1
ATOM 680 N N . GLU A 1 87 ? -14.003 17.348 -2.219 1.00 44.72 87 GLU A N 1
ATOM 681 C CA . GLU A 1 87 ? -13.632 18.475 -3.078 1.00 44.72 87 GLU A CA 1
ATOM 682 C C . GLU A 1 87 ? -12.131 18.533 -3.368 1.00 44.72 87 GLU A C 1
ATOM 684 O O . GLU A 1 87 ? -11.319 18.252 -2.493 1.00 44.72 87 GLU A O 1
ATOM 689 N N . GLU A 1 88 ? -11.799 18.987 -4.587 1.00 42.62 88 GLU A N 1
ATOM 690 C CA . GLU A 1 88 ? -10.461 19.264 -5.161 1.00 42.62 88 GLU A CA 1
ATOM 691 C C . GLU A 1 88 ? -9.662 20.353 -4.408 1.00 42.62 88 GLU A C 1
ATOM 693 O O . GLU A 1 88 ? -8.776 21.006 -4.957 1.00 42.62 88 GLU A O 1
ATOM 698 N N . ARG A 1 89 ? -10.010 20.641 -3.153 1.00 43.16 89 ARG A N 1
ATOM 699 C CA . ARG A 1 89 ? -9.291 21.593 -2.314 1.00 43.16 89 ARG A CA 1
ATOM 700 C C . ARG A 1 89 ? -8.950 20.906 -1.010 1.00 43.16 89 ARG A C 1
ATOM 702 O O . ARG A 1 89 ? -9.844 20.648 -0.207 1.00 43.16 89 ARG A O 1
ATOM 709 N N . SER A 1 90 ? -7.654 20.656 -0.815 1.00 44.47 90 SER A N 1
ATOM 710 C CA . SER A 1 90 ? -7.017 20.259 0.438 1.00 44.47 90 SER A CA 1
ATOM 711 C C . SER A 1 90 ? -7.789 20.794 1.646 1.00 44.47 90 SER A C 1
ATOM 713 O O . SER A 1 90 ? -7.710 21.985 1.972 1.00 44.47 90 SER A O 1
ATOM 715 N N . TYR A 1 91 ? -8.563 19.936 2.309 1.00 41.91 91 TYR A N 1
ATOM 716 C CA . TYR A 1 91 ? -9.291 20.359 3.494 1.00 41.91 91 TYR A CA 1
ATOM 717 C C . TYR A 1 91 ? -8.278 20.674 4.586 1.00 41.91 91 TYR A C 1
ATOM 719 O O . TYR A 1 91 ? -7.493 19.817 5.009 1.00 41.91 91 TYR A O 1
ATOM 727 N N . ASN A 1 92 ? -8.272 21.923 5.034 1.00 42.41 92 ASN A N 1
ATOM 728 C CA . ASN A 1 92 ? -7.423 22.340 6.127 1.00 42.41 92 ASN A CA 1
ATOM 729 C C . ASN A 1 92 ? -8.128 21.919 7.415 1.00 42.41 92 ASN A C 1
ATOM 731 O O . ASN A 1 92 ? -8.965 22.650 7.930 1.00 42.41 92 ASN A O 1
ATOM 735 N N . ILE A 1 93 ? -7.850 20.704 7.895 1.00 47.19 93 ILE A N 1
ATOM 736 C CA . ILE A 1 93 ? -8.339 20.254 9.199 1.00 47.19 93 ILE A CA 1
ATOM 737 C C . ILE A 1 93 ? -7.814 21.258 10.241 1.00 47.19 93 ILE A C 1
ATOM 739 O O . ILE A 1 93 ? -6.639 21.245 10.600 1.00 47.19 93 ILE A O 1
ATOM 743 N N . THR A 1 94 ? -8.678 22.167 10.692 1.00 41.84 94 THR A N 1
ATOM 744 C CA . THR A 1 94 ? -8.330 23.221 11.658 1.00 41.84 94 THR A CA 1
ATOM 745 C C . THR A 1 94 ? -8.150 22.659 13.069 1.00 41.84 94 THR A C 1
ATOM 747 O O . THR A 1 94 ? -7.400 23.222 13.869 1.00 41.84 94 THR A O 1
ATOM 750 N N . SER A 1 95 ? -8.768 21.508 13.368 1.00 47.47 95 SER A N 1
ATOM 751 C CA . SER A 1 95 ? -8.418 20.705 14.539 1.00 47.47 95 SER A CA 1
ATOM 752 C C . SER A 1 95 ? -7.025 20.105 14.355 1.00 47.47 95 SER A C 1
ATOM 754 O O . SER A 1 95 ? -6.762 19.366 13.411 1.00 47.47 95 SER A O 1
ATOM 756 N N . GLN A 1 96 ? -6.120 20.371 15.297 1.00 51.03 96 GLN A N 1
ATOM 757 C CA . GLN A 1 96 ? -4.773 19.796 15.265 1.00 51.03 96 GLN A CA 1
ATOM 758 C C . GLN A 1 96 ? -4.759 18.271 15.520 1.00 51.03 96 GLN A C 1
ATOM 760 O O . GLN A 1 96 ? -3.700 17.658 15.372 1.00 51.03 96 GLN A O 1
ATOM 765 N N . ARG A 1 97 ? -5.880 17.654 15.950 1.00 60.66 97 ARG A N 1
ATOM 766 C CA . ARG A 1 97 ? -5.929 16.265 16.463 1.00 60.66 97 ARG A CA 1
ATOM 767 C C . ARG A 1 97 ? -7.265 15.517 16.240 1.00 60.66 97 ARG A C 1
ATOM 769 O O . ARG A 1 97 ? -7.676 14.755 17.113 1.00 60.66 97 ARG A O 1
ATOM 776 N N . PRO A 1 98 ? -7.935 15.621 15.078 1.00 60.19 98 PRO A N 1
ATOM 777 C CA . PRO A 1 98 ? -9.286 15.068 14.892 1.00 60.19 98 PRO A CA 1
ATOM 778 C C . PRO A 1 98 ? -9.358 13.556 15.145 1.00 60.19 98 PRO A C 1
ATOM 780 O O . PRO A 1 98 ? -10.317 13.050 15.722 1.00 60.19 98 PRO A O 1
ATOM 783 N N . LEU A 1 99 ? -8.312 12.833 14.740 1.00 63.44 99 LEU A N 1
ATOM 784 C CA . LEU A 1 99 ? -8.212 11.399 14.932 1.00 63.44 99 LEU A CA 1
ATOM 785 C C . LEU A 1 99 ? -7.994 11.089 16.417 1.00 63.44 99 LEU A C 1
ATOM 787 O O . LEU A 1 99 ? -8.781 10.362 17.014 1.00 63.44 99 LEU A O 1
ATOM 791 N N . THR A 1 100 ? -6.985 11.700 17.046 1.00 62.97 100 THR A N 1
ATOM 792 C CA . THR A 1 100 ? -6.697 11.495 18.473 1.00 62.97 100 THR A CA 1
ATOM 793 C C . THR A 1 100 ? -7.926 11.740 19.341 1.00 62.97 100 THR A C 1
ATOM 795 O O . THR A 1 100 ? -8.214 10.922 20.211 1.00 62.97 100 THR A O 1
ATOM 798 N N . ASP A 1 101 ? -8.661 12.819 19.078 1.00 66.19 101 ASP A N 1
ATOM 799 C CA . ASP A 1 101 ? -9.831 13.215 19.860 1.00 66.19 101 ASP A CA 1
ATOM 800 C C . ASP A 1 101 ? -10.977 12.206 19.698 1.00 66.19 101 ASP A C 1
ATOM 802 O O . ASP A 1 101 ? -11.580 11.798 20.691 1.00 66.19 101 ASP A O 1
ATOM 806 N N . PHE A 1 102 ? -11.208 11.706 18.479 1.00 66.50 102 PHE A N 1
ATOM 807 C CA . PHE A 1 102 ? -12.150 10.611 18.224 1.00 66.50 102 PHE A CA 1
ATOM 808 C C . PHE A 1 102 ? -11.794 9.345 19.001 1.00 66.50 102 PHE A C 1
ATOM 810 O O . PHE A 1 102 ? -12.653 8.729 19.624 1.00 66.50 102 PHE A O 1
ATOM 817 N N . ILE A 1 103 ? -10.517 8.963 19.008 1.00 63.56 103 ILE A N 1
ATOM 818 C CA . ILE A 1 103 ? -10.054 7.728 19.658 1.00 63.56 103 ILE A CA 1
ATOM 819 C C . ILE A 1 103 ? -10.061 7.843 21.177 1.00 63.56 103 ILE A C 1
ATOM 821 O O . ILE A 1 103 ? -10.489 6.915 21.861 1.00 63.56 103 ILE A O 1
ATOM 825 N N . GLN A 1 104 ? -9.575 8.961 21.720 1.00 65.50 104 GLN A N 1
ATOM 826 C CA . GLN A 1 104 ? -9.600 9.222 23.162 1.00 65.50 104 GLN A CA 1
ATOM 827 C C . GLN A 1 104 ? -11.041 9.317 23.659 1.00 65.50 104 GLN A C 1
ATOM 829 O O . GLN A 1 104 ? -11.406 8.764 24.703 1.00 65.50 104 GLN A O 1
ATOM 834 N N . GLY A 1 105 ? -11.873 9.968 22.853 1.00 63.69 105 GLY A N 1
ATOM 835 C CA . GLY A 1 105 ? -13.306 9.985 22.989 1.00 63.69 105 GLY A CA 1
ATOM 836 C C . GLY A 1 105 ? -13.913 8.588 23.033 1.00 63.69 105 GLY A C 1
ATOM 837 O O . GLY A 1 105 ? -14.731 8.303 23.901 1.00 63.69 105 GLY A O 1
ATOM 838 N N . ALA A 1 106 ? -13.469 7.694 22.160 1.00 57.41 106 ALA A N 1
ATOM 839 C CA . ALA A 1 106 ? -13.996 6.349 22.002 1.00 57.41 106 ALA A CA 1
ATOM 840 C C . ALA A 1 106 ? -13.475 5.320 23.031 1.00 57.41 106 ALA A C 1
ATOM 842 O O . ALA A 1 106 ? -13.477 4.118 22.766 1.00 57.41 106 ALA A O 1
ATOM 843 N N . SER A 1 107 ? -13.028 5.753 24.216 1.00 61.88 107 SER A N 1
ATOM 844 C CA . SER A 1 107 ? -12.589 4.843 25.284 1.00 61.88 107 SER A CA 1
ATOM 845 C C . SER A 1 107 ? -13.699 3.841 25.655 1.00 61.88 107 SER A C 1
ATOM 847 O O . SER A 1 107 ? -14.718 4.199 26.239 1.00 61.88 107 SER A O 1
ATOM 849 N N . GLY A 1 108 ? -13.505 2.572 25.279 1.00 63.19 108 GLY A N 1
ATOM 850 C CA . GLY A 1 108 ? -14.482 1.484 25.445 1.00 63.19 108 GLY A CA 1
ATOM 851 C C . GLY A 1 108 ? -15.051 0.919 24.138 1.00 63.19 108 GLY A C 1
ATOM 852 O O . GLY A 1 108 ? -15.719 -0.111 24.169 1.00 63.19 108 GLY A O 1
ATOM 853 N N . ILE A 1 109 ? -14.761 1.539 22.993 1.00 64.31 109 ILE A N 1
ATOM 854 C CA . ILE A 1 109 ? -15.159 1.048 21.671 1.00 64.31 109 ILE A CA 1
ATOM 855 C C . ILE A 1 109 ? -14.031 0.221 21.057 1.00 64.31 109 ILE A C 1
ATOM 857 O O . ILE A 1 109 ? -12.853 0.575 21.120 1.00 64.31 109 ILE A O 1
ATOM 861 N N . CYS A 1 110 ? -14.418 -0.888 20.435 1.00 68.25 110 CYS A N 1
ATOM 862 C CA . CYS A 1 110 ? -13.530 -1.759 19.682 1.00 68.25 110 CYS A CA 1
ATOM 863 C C . CYS A 1 110 ? -13.547 -1.335 18.209 1.00 68.25 110 CYS A C 1
ATOM 865 O O . CYS A 1 110 ? -14.566 -1.488 17.528 1.00 68.25 110 CYS A O 1
ATOM 867 N N . LEU A 1 111 ? -12.438 -0.781 17.717 1.00 71.00 111 LEU A N 1
ATOM 868 C CA . LEU A 1 111 ? -12.309 -0.431 16.306 1.00 71.00 111 LEU A CA 1
ATOM 869 C C . LEU A 1 111 ? -11.818 -1.662 15.539 1.00 71.00 111 LEU A C 1
ATOM 871 O O . LEU A 1 111 ? -10.730 -2.164 15.813 1.00 71.00 111 LEU A O 1
ATOM 875 N N . HIS A 1 112 ? -12.614 -2.152 14.590 1.00 76.25 112 HIS A N 1
ATOM 876 C CA . HIS A 1 112 ? -12.250 -3.326 13.788 1.00 76.25 112 HIS A CA 1
ATOM 877 C C . HIS A 1 112 ? -11.624 -2.959 12.451 1.00 76.25 112 HIS A C 1
ATOM 879 O O . HIS A 1 112 ? -10.739 -3.681 11.976 1.00 76.25 112 HIS A O 1
ATOM 885 N N . GLU A 1 113 ? -12.066 -1.848 11.859 1.00 79.94 113 GLU A N 1
ATOM 886 C CA . GLU A 1 113 ? -11.523 -1.337 10.610 1.00 79.94 113 GLU A CA 1
ATOM 887 C C . GLU A 1 113 ? -11.468 0.193 10.609 1.00 79.94 113 GLU A C 1
ATOM 889 O O . GLU A 1 113 ? -12.346 0.869 11.152 1.00 79.94 113 GLU A O 1
ATOM 894 N N . PHE A 1 114 ? -10.428 0.727 9.981 1.00 81.69 114 PHE A N 1
ATOM 895 C CA . P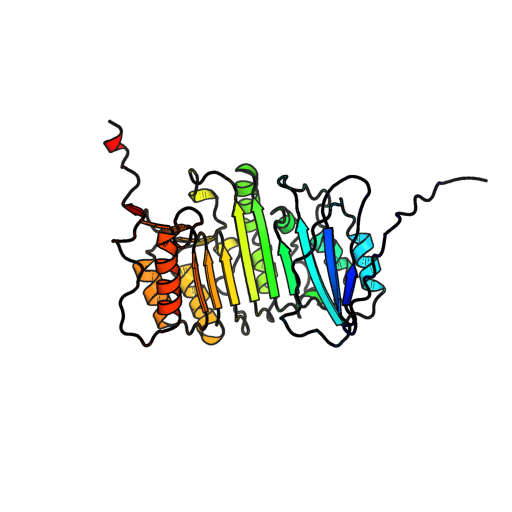HE A 1 114 ? -10.192 2.156 9.839 1.00 81.69 114 PHE A CA 1
ATOM 896 C C . PHE A 1 114 ? -9.948 2.479 8.371 1.00 81.69 114 PHE A C 1
ATOM 898 O O . PHE A 1 114 ? -9.007 1.946 7.787 1.00 81.69 114 PHE A O 1
ATOM 905 N N . TRP A 1 115 ? -10.782 3.332 7.783 1.00 81.00 115 TRP A N 1
ATOM 906 C CA . TRP A 1 115 ? -10.708 3.653 6.362 1.00 81.00 115 TRP A CA 1
ATOM 907 C C . TRP A 1 115 ? -10.714 5.165 6.164 1.00 81.00 115 TRP A C 1
ATOM 909 O O . TRP A 1 115 ? -11.555 5.879 6.714 1.00 81.00 115 TRP A O 1
ATOM 919 N N . THR A 1 116 ? -9.801 5.655 5.340 1.00 78.81 116 THR A N 1
ATOM 920 C CA . THR A 1 116 ? -9.790 7.036 4.870 1.00 78.81 116 THR A CA 1
ATOM 921 C C . THR A 1 116 ? -9.770 7.040 3.352 1.00 78.81 116 THR A C 1
ATOM 923 O O . THR A 1 116 ? -9.117 6.197 2.748 1.00 78.81 116 THR A O 1
ATOM 926 N N . GLN A 1 117 ? -10.487 7.979 2.748 1.00 74.12 117 GLN A N 1
ATOM 927 C CA . GLN A 1 117 ? -10.538 8.188 1.310 1.00 74.12 117 GLN A CA 1
ATOM 928 C C . GLN A 1 117 ? -10.261 9.659 1.013 1.00 74.12 117 GLN A C 1
ATOM 930 O O . GLN A 1 117 ? -10.983 10.534 1.497 1.00 74.12 117 GLN A O 1
ATOM 935 N N . ASN A 1 118 ? -9.233 9.918 0.208 1.00 72.06 118 ASN A N 1
ATOM 936 C CA . ASN A 1 118 ? -8.821 11.262 -0.195 1.00 72.06 118 ASN A CA 1
ATOM 937 C C . ASN A 1 118 ? -8.640 12.238 0.985 1.00 72.06 118 ASN A C 1
ATOM 939 O O . ASN A 1 118 ? -9.096 13.378 0.937 1.00 72.06 118 ASN A O 1
ATOM 943 N N . VAL A 1 119 ? -8.035 11.787 2.087 1.00 74.81 119 VAL A N 1
ATOM 944 C CA . VAL A 1 119 ? -7.850 12.643 3.266 1.00 74.81 119 VAL A CA 1
ATOM 945 C C . VAL A 1 119 ? -6.537 13.407 3.161 1.00 74.81 119 VAL A C 1
ATOM 947 O O . VAL A 1 119 ? -5.529 12.879 2.710 1.00 74.81 119 VAL A O 1
ATOM 950 N N . ASN A 1 120 ? -6.514 14.655 3.621 1.00 80.06 120 ASN A N 1
ATOM 951 C CA . ASN A 1 120 ? -5.275 15.419 3.660 1.00 80.06 120 ASN A CA 1
ATOM 952 C C . ASN A 1 120 ? -4.226 14.723 4.557 1.00 80.06 120 ASN A C 1
ATOM 954 O O . ASN A 1 120 ? -4.529 14.297 5.679 1.00 80.06 120 ASN A O 1
ATOM 958 N N . TRP A 1 121 ? -2.976 14.658 4.090 1.00 81.50 121 TRP A N 1
ATOM 959 C CA . TRP A 1 121 ? -1.845 14.055 4.809 1.00 81.50 121 TRP A CA 1
ATOM 960 C C . TRP A 1 121 ? -1.668 14.559 6.254 1.00 81.50 121 TRP A C 1
ATOM 962 O O . TRP A 1 121 ? -1.146 13.829 7.100 1.00 81.50 121 TRP A O 1
ATOM 972 N N . ARG A 1 122 ? -2.149 15.767 6.587 1.00 81.56 122 ARG A N 1
ATOM 973 C CA . ARG A 1 122 ? -2.138 16.329 7.952 1.00 81.56 122 ARG A CA 1
ATOM 974 C C . ARG A 1 122 ? -2.868 15.468 8.978 1.00 81.56 122 ARG A C 1
ATOM 976 O O . ARG A 1 122 ? -2.611 15.626 10.171 1.00 81.56 122 ARG A O 1
ATOM 983 N N . LEU A 1 123 ? -3.706 14.514 8.564 1.00 78.38 123 LEU A N 1
ATOM 984 C CA . LEU A 1 123 ? -4.240 13.485 9.462 1.00 78.38 123 LEU A CA 1
ATOM 985 C C . LEU A 1 123 ? -3.120 12.775 10.247 1.00 78.38 123 LEU A C 1
ATOM 987 O O . LEU A 1 123 ? -3.284 12.462 11.429 1.00 78.38 123 LEU A O 1
ATOM 991 N N . LEU A 1 124 ? -1.954 12.592 9.620 1.00 80.88 124 LEU A N 1
ATOM 992 C CA . LEU A 1 124 ? -0.777 11.983 10.235 1.00 80.88 124 LEU A CA 1
ATOM 993 C C . LEU A 1 124 ? -0.228 12.796 11.423 1.00 80.88 124 LEU A C 1
ATOM 995 O O . LEU A 1 124 ? 0.354 12.203 12.333 1.00 80.88 124 LEU A O 1
ATOM 999 N N . CYS A 1 125 ? -0.443 14.120 11.475 1.00 81.62 125 CYS A N 1
ATOM 1000 C CA . CYS A 1 125 ? -0.061 14.971 12.615 1.00 81.62 125 CYS A CA 1
ATOM 1001 C C . CYS A 1 125 ? -0.702 14.503 13.926 1.00 81.62 125 CYS A C 1
ATOM 1003 O O . CYS A 1 125 ? -0.088 14.601 14.989 1.00 81.62 125 CYS A O 1
ATOM 1005 N N . GLY A 1 126 ? -1.946 14.020 13.841 1.00 72.56 126 GLY A N 1
ATOM 1006 C CA . GLY A 1 126 ? -2.742 13.566 14.979 1.00 72.56 126 GLY A CA 1
ATOM 1007 C C . GLY A 1 126 ? -2.456 12.122 15.390 1.00 72.56 126 GLY A C 1
ATOM 1008 O O . GLY A 1 126 ? -2.973 11.654 16.405 1.00 72.56 126 GLY A O 1
ATOM 1009 N N . ILE A 1 127 ? -1.634 11.383 14.644 1.00 75.69 127 ILE A N 1
ATOM 1010 C CA . ILE A 1 127 ? -1.231 10.040 15.061 1.00 75.69 127 ILE A CA 1
ATOM 1011 C C . ILE A 1 127 ? -0.193 10.198 16.171 1.00 75.69 127 ILE A C 1
ATOM 1013 O O . ILE A 1 127 ? 1.000 10.379 15.928 1.00 75.69 127 ILE A O 1
ATOM 1017 N N . VAL A 1 128 ? -0.662 10.160 17.415 1.00 75.62 128 VAL A N 1
ATOM 1018 C CA . VAL A 1 128 ? 0.195 10.160 18.598 1.00 75.62 128 VAL A CA 1
ATOM 1019 C C . VAL A 1 128 ? 0.344 8.710 19.063 1.00 75.62 128 VAL A C 1
ATOM 1021 O O . VAL A 1 128 ? -0.663 8.094 19.409 1.00 75.62 128 VAL A O 1
ATOM 1024 N N . PRO A 1 129 ? 1.566 8.150 19.133 1.00 69.12 129 PRO A N 1
ATOM 1025 C CA . PRO A 1 129 ? 1.797 6.782 19.614 1.00 69.12 129 PRO A CA 1
ATOM 1026 C C . PRO A 1 129 ? 1.494 6.556 21.110 1.00 69.12 129 PRO A C 1
ATOM 1028 O O . PRO A 1 129 ? 1.946 5.560 21.676 1.00 69.12 129 PRO A O 1
ATOM 1031 N N . GLU A 1 130 ? 0.835 7.498 21.791 1.00 65.88 130 GLU A N 1
ATOM 1032 C CA . GLU A 1 130 ? 0.728 7.514 23.248 1.00 65.88 130 GLU A CA 1
ATOM 1033 C C . GLU A 1 130 ? -0.194 6.412 23.784 1.00 65.88 130 GLU A C 1
ATOM 1035 O O . GLU A 1 130 ? -1.290 6.207 23.274 1.00 65.88 130 GLU A O 1
ATOM 1040 N N . LYS A 1 131 ? 0.316 5.739 24.832 1.00 61.25 131 LYS A N 1
ATOM 1041 C CA . LYS A 1 131 ? -0.270 4.683 25.681 1.00 61.25 131 LYS A CA 1
ATOM 1042 C C . LYS A 1 131 ? -1.308 3.801 24.995 1.00 61.25 131 LYS A C 1
ATOM 1044 O O . LYS A 1 131 ? -2.451 4.221 24.891 1.00 61.25 131 LYS A O 1
ATOM 1049 N N . GLU A 1 132 ? -0.898 2.565 24.674 1.00 58.66 132 GLU A N 1
ATOM 1050 C CA . GLU A 1 132 ? -1.723 1.388 24.336 1.00 58.66 132 GLU A CA 1
ATOM 1051 C C . GLU A 1 132 ? -3.227 1.627 24.525 1.00 58.66 132 GLU A C 1
ATOM 1053 O O . GLU A 1 132 ? -3.824 1.234 25.531 1.00 58.66 132 GLU A O 1
ATOM 1058 N N . SER A 1 133 ? -3.850 2.317 23.569 1.00 66.62 133 SER A N 1
ATOM 1059 C CA . SER A 1 133 ? -5.293 2.461 23.617 1.00 66.62 133 SER A CA 1
ATOM 1060 C C . SER A 1 133 ? -5.846 1.089 23.276 1.00 66.62 133 SER A C 1
ATOM 1062 O O . SER A 1 133 ? -5.576 0.548 22.201 1.00 66.62 133 SER A O 1
ATOM 1064 N N . GLN A 1 134 ? -6.604 0.507 24.207 1.00 72.06 134 GLN A N 1
ATOM 1065 C CA . GLN A 1 134 ? -7.263 -0.785 24.002 1.00 72.06 134 GLN A CA 1
ATOM 1066 C C . GLN A 1 134 ? -8.129 -0.785 22.733 1.00 72.06 134 GLN A C 1
ATOM 1068 O O . GLN A 1 134 ? -8.321 -1.840 22.134 1.00 72.06 134 GLN A O 1
ATOM 1073 N N . ALA A 1 135 ? -8.565 0.397 22.276 1.00 70.06 135 ALA A N 1
ATOM 1074 C CA . ALA A 1 135 ? -9.334 0.582 21.051 1.00 70.06 135 ALA A CA 1
ATOM 1075 C C . ALA A 1 135 ? -8.658 -0.014 19.800 1.00 70.06 135 ALA A C 1
ATOM 1077 O O . ALA A 1 135 ? -9.357 -0.465 18.896 1.00 70.06 135 ALA A O 1
ATOM 1078 N N . TRP A 1 136 ? -7.319 -0.068 19.756 1.00 77.88 136 TRP A N 1
ATOM 1079 C CA . TRP A 1 136 ? -6.560 -0.551 18.594 1.00 77.88 136 TRP A CA 1
ATOM 1080 C C . TRP A 1 136 ? -6.271 -2.045 18.597 1.00 77.88 136 TRP A C 1
ATOM 1082 O O . TRP A 1 136 ? -5.872 -2.599 17.575 1.00 77.88 136 TRP A O 1
ATOM 1092 N N . GLN A 1 137 ? -6.442 -2.722 19.734 1.00 81.00 137 GLN A N 1
ATOM 1093 C CA . GLN A 1 137 ? -6.021 -4.119 19.871 1.00 81.00 137 GLN A CA 1
ATOM 1094 C C . GLN A 1 137 ? -6.828 -5.066 18.973 1.00 81.00 137 GLN A C 1
ATOM 1096 O O . GLN A 1 137 ? -6.357 -6.154 18.637 1.00 81.00 137 GLN A O 1
ATOM 1101 N N . LEU A 1 138 ? -8.025 -4.650 18.558 1.00 82.56 138 LEU A N 1
ATOM 1102 C CA . LEU A 1 138 ? -8.921 -5.420 17.695 1.00 82.56 138 LEU A CA 1
ATOM 1103 C C . LEU A 1 138 ? -8.945 -4.926 16.244 1.00 82.56 138 LEU A C 1
ATOM 1105 O O . LEU A 1 138 ? -9.691 -5.480 15.437 1.00 82.56 138 LEU A O 1
ATOM 1109 N N . LEU A 1 139 ? -8.117 -3.937 15.901 1.00 86.88 139 LEU A N 1
ATOM 1110 C CA . LEU A 1 139 ? -8.067 -3.368 14.562 1.00 86.88 139 LEU A CA 1
ATOM 1111 C C . LEU A 1 139 ? -7.440 -4.371 13.588 1.00 86.88 139 LEU A C 1
ATOM 1113 O O . LEU A 1 139 ? -6.269 -4.729 13.682 1.00 86.88 139 LEU A O 1
ATOM 1117 N N . THR A 1 140 ? -8.247 -4.842 12.641 1.00 91.25 140 THR A N 1
ATOM 1118 C CA . THR A 1 140 ? -7.853 -5.874 11.670 1.00 91.25 140 THR A CA 1
ATOM 1119 C C . THR A 1 140 ? -7.654 -5.340 10.258 1.00 91.25 140 THR A C 1
ATOM 1121 O O . THR A 1 140 ? -7.047 -6.028 9.436 1.00 91.25 140 THR A O 1
ATOM 1124 N N . SER A 1 141 ? -8.151 -4.143 9.953 1.00 91.56 141 SER A N 1
ATOM 1125 C CA . SER A 1 141 ? -8.057 -3.546 8.622 1.00 91.56 141 SER A CA 1
ATOM 1126 C C . SER A 1 141 ? -7.771 -2.054 8.720 1.00 91.56 141 SER A C 1
ATOM 1128 O O . SER A 1 141 ? -8.428 -1.347 9.483 1.00 91.56 141 SER A O 1
ATOM 1130 N N . ILE A 1 142 ? -6.787 -1.588 7.960 1.00 91.31 142 ILE A N 1
ATOM 1131 C CA . ILE A 1 142 ? -6.430 -0.176 7.846 1.00 91.31 142 ILE A CA 1
ATOM 1132 C C . ILE A 1 142 ? -6.305 0.159 6.371 1.00 91.31 142 ILE A C 1
ATOM 1134 O O . ILE A 1 142 ? -5.511 -0.464 5.671 1.00 91.31 142 ILE A O 1
ATOM 1138 N N . THR A 1 143 ? -7.033 1.179 5.941 1.00 91.69 143 THR A N 1
ATOM 1139 C CA . THR A 1 143 ? -6.898 1.805 4.631 1.00 91.69 143 THR A CA 1
ATOM 1140 C C . THR A 1 143 ? -6.675 3.291 4.845 1.00 91.69 143 THR A C 1
ATOM 1142 O O . THR A 1 143 ? -7.562 3.970 5.356 1.00 91.69 143 THR A O 1
ATOM 1145 N N . LEU A 1 144 ? -5.489 3.784 4.498 1.00 91.25 144 LEU A N 1
ATOM 1146 C CA . LEU A 1 144 ? -5.148 5.202 4.538 1.00 91.25 144 LEU A CA 1
ATOM 1147 C C . LEU A 1 144 ? -4.915 5.703 3.119 1.00 91.25 144 LEU A C 1
ATOM 1149 O O . LEU A 1 144 ? -3.873 5.413 2.539 1.00 91.25 144 LEU A O 1
ATOM 1153 N N . GLU A 1 145 ? -5.856 6.469 2.585 1.00 89.56 145 GLU A N 1
ATOM 1154 C CA . GLU A 1 145 ? -5.677 7.205 1.333 1.00 89.56 145 GLU A CA 1
ATOM 1155 C C . GLU A 1 145 ? -5.439 8.680 1.639 1.00 89.56 145 GLU A C 1
ATOM 1157 O O . GLU A 1 145 ? -6.331 9.372 2.146 1.00 89.56 145 GLU A O 1
ATOM 1162 N N . LEU A 1 146 ? -4.211 9.127 1.374 1.00 89.06 146 LEU A N 1
ATOM 1163 C CA . LEU A 1 146 ? -3.710 10.453 1.698 1.00 89.06 146 LEU A CA 1
ATOM 1164 C C . LEU A 1 146 ? -3.390 11.235 0.426 1.00 89.06 146 LEU A C 1
ATOM 1166 O O . LEU A 1 146 ? -2.653 10.739 -0.423 1.00 89.06 146 LEU A O 1
ATOM 1170 N N . THR A 1 147 ? -3.905 12.459 0.314 1.00 86.62 147 THR A N 1
ATOM 1171 C CA . THR A 1 147 ? -3.646 13.345 -0.831 1.00 86.62 147 THR A CA 1
ATOM 1172 C C . THR A 1 147 ? -2.598 14.405 -0.503 1.00 86.62 147 THR A C 1
ATOM 1174 O O . THR A 1 147 ? -2.518 14.917 0.622 1.00 86.62 147 THR A O 1
ATOM 1177 N N . MET A 1 148 ? -1.771 14.712 -1.501 1.00 88.12 148 MET A N 1
ATOM 1178 C CA . MET A 1 148 ? -0.745 15.752 -1.485 1.00 88.12 148 MET A CA 1
ATOM 1179 C C . MET A 1 148 ? -0.898 16.596 -2.752 1.00 88.12 148 MET A C 1
ATOM 1181 O O . MET A 1 148 ? -0.430 16.216 -3.833 1.00 88.12 148 MET A O 1
ATOM 1185 N N . ASP A 1 149 ? -1.571 17.732 -2.599 1.00 83.75 149 ASP A N 1
ATOM 1186 C CA . ASP A 1 149 ? -2.042 18.550 -3.721 1.00 83.75 149 ASP A CA 1
ATOM 1187 C C . ASP A 1 149 ? -0.961 19.537 -4.200 1.00 83.75 149 ASP A C 1
ATOM 1189 O O . ASP A 1 149 ? -0.986 20.014 -5.333 1.00 83.75 149 ASP A O 1
ATOM 1193 N N . THR A 1 150 ? 0.018 19.841 -3.342 1.00 87.44 150 THR A N 1
ATOM 1194 C CA . THR A 1 150 ? 1.110 20.779 -3.627 1.00 87.44 150 THR A CA 1
ATOM 1195 C C . THR A 1 150 ? 2.488 20.179 -3.340 1.00 87.44 150 THR A C 1
ATOM 1197 O O . THR A 1 150 ? 2.629 19.205 -2.601 1.00 87.44 150 THR A O 1
ATOM 1200 N N . LEU A 1 151 ? 3.545 20.768 -3.912 1.00 86.38 151 LEU A N 1
ATOM 1201 C CA . LEU A 1 151 ? 4.924 20.351 -3.616 1.00 86.38 151 LEU A CA 1
ATOM 1202 C C . LEU A 1 151 ? 5.268 20.570 -2.132 1.00 86.38 151 LEU A C 1
ATOM 1204 O O . LEU A 1 151 ? 5.959 19.761 -1.520 1.00 86.38 151 LEU A O 1
ATOM 1208 N N . ASP A 1 152 ? 4.750 21.651 -1.547 1.00 88.75 152 ASP A N 1
ATOM 1209 C CA . ASP A 1 152 ? 4.881 21.942 -0.118 1.00 88.75 152 ASP A CA 1
ATOM 1210 C C . ASP A 1 152 ? 4.199 20.858 0.738 1.00 88.75 152 ASP A C 1
ATOM 1212 O O . ASP A 1 152 ? 4.786 20.386 1.710 1.00 88.75 152 ASP A O 1
ATOM 1216 N N . ASP A 1 153 ? 3.021 20.371 0.326 1.00 87.88 153 ASP A N 1
ATOM 1217 C CA . ASP A 1 153 ? 2.347 19.243 0.982 1.00 87.88 153 ASP A CA 1
ATOM 1218 C C . ASP A 1 153 ? 3.184 17.963 0.944 1.00 87.88 153 ASP A C 1
ATOM 1220 O O . ASP A 1 153 ? 3.282 17.278 1.960 1.00 87.88 153 ASP A O 1
ATOM 1224 N N . GLN A 1 154 ? 3.821 17.642 -0.188 1.00 87.50 154 GLN A N 1
ATOM 1225 C CA . GLN A 1 154 ? 4.701 16.472 -0.286 1.00 87.50 154 GLN A CA 1
ATOM 1226 C C . GLN A 1 154 ? 5.887 16.575 0.681 1.00 87.50 154 GLN A C 1
ATOM 1228 O O . GLN A 1 154 ? 6.173 15.631 1.425 1.00 87.50 154 GLN A O 1
ATOM 1233 N N . LEU A 1 155 ? 6.555 17.734 0.711 1.00 88.75 155 LEU A N 1
ATOM 1234 C CA . LEU A 1 155 ? 7.697 17.978 1.593 1.00 88.75 155 LEU A CA 1
ATOM 1235 C C . LEU A 1 155 ? 7.292 17.873 3.067 1.00 88.75 155 LEU A C 1
ATOM 1237 O O . LEU A 1 155 ? 7.927 17.145 3.832 1.00 88.75 155 LEU A O 1
ATOM 1241 N N . GLN A 1 156 ? 6.203 18.530 3.461 1.00 90.06 156 GLN A N 1
ATOM 1242 C CA . GLN A 1 156 ? 5.727 18.486 4.842 1.00 90.06 156 GLN A CA 1
ATOM 1243 C C . GLN A 1 156 ? 5.201 17.097 5.230 1.00 90.06 156 GLN A C 1
ATOM 1245 O O . GLN A 1 156 ? 5.472 16.626 6.337 1.00 90.06 156 GLN A O 1
ATOM 1250 N N . CYS A 1 157 ? 4.499 16.399 4.333 1.00 89.88 157 CYS A N 1
ATOM 1251 C CA . CYS A 1 157 ? 4.068 15.017 4.546 1.00 89.88 157 CYS A CA 1
ATOM 1252 C C . CYS A 1 157 ? 5.272 14.116 4.826 1.00 89.88 157 CYS A C 1
ATOM 1254 O O . CYS A 1 157 ? 5.285 13.387 5.824 1.00 89.88 157 CYS A O 1
ATOM 1256 N N . ARG A 1 158 ? 6.330 14.237 4.017 1.00 91.06 158 ARG A N 1
ATOM 1257 C CA . ARG A 1 158 ? 7.589 13.514 4.216 1.00 91.06 158 ARG A CA 1
ATOM 1258 C C . ARG A 1 158 ? 8.220 13.836 5.569 1.00 91.06 158 ARG A C 1
ATOM 1260 O O . ARG A 1 158 ? 8.578 12.911 6.296 1.00 91.06 158 ARG A O 1
ATOM 1267 N N . GLU A 1 159 ? 8.296 15.108 5.957 1.00 91.62 159 GLU A N 1
ATOM 1268 C CA . GLU A 1 159 ? 8.792 15.510 7.282 1.00 91.62 159 GLU A CA 1
ATOM 1269 C C . GLU A 1 159 ? 7.978 14.897 8.430 1.00 91.62 159 GLU A C 1
ATOM 1271 O O . GLU A 1 159 ? 8.528 14.559 9.483 1.00 91.62 159 GLU A O 1
ATOM 1276 N N . ILE A 1 160 ? 6.665 14.727 8.256 1.00 90.88 160 ILE A N 1
ATOM 1277 C CA . ILE A 1 160 ? 5.819 14.065 9.252 1.00 90.88 160 ILE A CA 1
ATOM 1278 C C . ILE A 1 160 ? 6.039 12.561 9.279 1.00 90.88 160 ILE A C 1
ATOM 1280 O O . ILE A 1 160 ? 6.168 11.998 10.371 1.00 90.88 160 ILE A O 1
ATOM 1284 N N . LEU A 1 161 ? 6.130 11.913 8.121 1.00 92.56 161 LEU A N 1
ATOM 1285 C CA . LEU A 1 161 ? 6.464 10.495 8.040 1.00 92.56 161 LEU A CA 1
ATOM 1286 C C . LEU A 1 161 ? 7.811 10.221 8.715 1.00 92.56 161 LEU A C 1
ATOM 1288 O O . LEU A 1 161 ? 7.895 9.303 9.528 1.00 92.56 161 LEU A O 1
ATOM 1292 N N . MET A 1 162 ? 8.823 11.068 8.495 1.00 93.38 162 MET A N 1
ATOM 1293 C CA . MET A 1 162 ? 10.154 10.966 9.116 1.00 93.38 162 MET A CA 1
ATOM 1294 C C . MET A 1 162 ? 10.126 10.943 10.650 1.00 93.38 162 MET A C 1
ATOM 1296 O O . MET A 1 162 ? 11.010 10.359 11.280 1.00 93.38 162 MET A O 1
ATOM 1300 N N . LYS A 1 163 ? 9.094 11.513 11.288 1.00 93.06 163 LYS A N 1
ATOM 1301 C CA . LYS A 1 163 ? 8.910 11.420 12.753 1.00 93.06 163 LYS A CA 1
ATOM 1302 C C . LYS A 1 163 ? 8.597 9.984 13.209 1.00 93.06 163 LYS A C 1
ATOM 1304 O O . LYS A 1 163 ? 8.719 9.657 14.397 1.00 93.06 163 LYS A O 1
ATOM 1309 N N . GLY A 1 164 ? 8.202 9.115 12.278 1.00 91.88 164 GLY A N 1
ATOM 1310 C CA . GLY A 1 164 ? 7.934 7.695 12.476 1.00 91.88 164 GLY A CA 1
ATOM 1311 C C . GLY A 1 164 ? 6.678 7.423 13.297 1.00 91.88 164 GLY A C 1
ATOM 1312 O O . GLY A 1 164 ? 6.565 6.352 13.888 1.00 91.88 164 GLY A O 1
ATOM 1313 N N . ASN A 1 165 ? 5.762 8.390 13.400 1.00 90.12 165 ASN A N 1
ATOM 1314 C CA . ASN A 1 165 ? 4.539 8.245 14.188 1.00 90.12 165 ASN A CA 1
ATOM 1315 C C . ASN A 1 165 ? 3.591 7.212 13.577 1.00 90.12 165 ASN A C 1
ATOM 1317 O O . ASN A 1 165 ? 3.109 6.347 14.304 1.00 90.12 165 ASN A O 1
ATOM 1321 N N . LEU A 1 166 ? 3.395 7.256 12.253 1.00 92.25 166 LEU A N 1
ATOM 1322 C CA . LEU A 1 166 ? 2.612 6.254 11.526 1.00 92.25 166 LEU A CA 1
ATOM 1323 C C . LEU A 1 166 ? 3.203 4.853 11.728 1.00 92.25 166 LEU A C 1
ATOM 1325 O O . LEU A 1 166 ? 2.500 3.950 12.169 1.00 92.25 166 LEU A O 1
ATOM 1329 N N . ARG A 1 167 ? 4.516 4.705 11.521 1.00 94.75 167 ARG A N 1
ATOM 1330 C CA . ARG A 1 167 ? 5.245 3.454 11.765 1.00 94.75 167 ARG A CA 1
ATOM 1331 C C . ARG A 1 167 ? 5.035 2.920 13.184 1.00 94.75 167 ARG A C 1
ATOM 1333 O O . ARG A 1 167 ? 4.611 1.785 13.361 1.00 94.75 167 ARG A O 1
ATOM 1340 N N . LYS A 1 168 ? 5.259 3.756 14.206 1.00 92.31 168 LYS A N 1
ATOM 1341 C CA . LYS A 1 168 ? 5.060 3.385 15.621 1.00 92.31 168 LYS A CA 1
ATOM 1342 C C . LYS A 1 168 ? 3.616 3.000 15.933 1.00 92.31 168 LYS A C 1
ATOM 1344 O O . LYS A 1 168 ? 3.401 2.143 16.781 1.00 92.31 168 LYS A O 1
ATOM 1349 N N . PHE A 1 169 ? 2.647 3.653 15.298 1.00 90.62 169 PHE A N 1
ATOM 1350 C CA . PHE A 1 169 ? 1.233 3.330 15.440 1.00 90.62 169 PHE A CA 1
ATOM 1351 C C . PHE A 1 169 ? 0.918 1.953 14.845 1.00 90.62 169 PHE A C 1
ATOM 1353 O O . PHE A 1 169 ? 0.387 1.097 15.549 1.00 90.62 169 PHE A O 1
ATOM 1360 N N . LEU A 1 170 ? 1.323 1.698 13.598 1.00 93.62 170 LEU A N 1
ATOM 1361 C CA . LEU A 1 170 ? 1.098 0.414 12.924 1.00 93.62 170 LEU A CA 1
ATOM 1362 C C . LEU A 1 170 ? 1.794 -0.756 13.648 1.00 93.62 170 LEU A C 1
ATOM 1364 O O . LEU A 1 170 ? 1.233 -1.851 13.747 1.00 93.62 170 LEU A O 1
ATOM 1368 N N . ASP A 1 171 ? 2.971 -0.517 14.235 1.00 93.38 171 ASP A N 1
ATOM 1369 C CA . ASP A 1 171 ? 3.734 -1.508 15.011 1.00 93.38 171 ASP A CA 1
ATOM 1370 C C . ASP A 1 171 ? 2.979 -2.058 16.238 1.00 93.38 171 ASP A C 1
ATOM 1372 O O . ASP A 1 171 ? 3.274 -3.161 16.719 1.00 93.38 171 ASP A O 1
ATOM 1376 N N . GLN A 1 172 ? 1.994 -1.316 16.753 1.00 91.25 172 GLN A N 1
ATOM 1377 C CA . GLN A 1 172 ? 1.194 -1.715 17.916 1.00 91.25 172 GLN A CA 1
ATOM 1378 C C . GLN A 1 172 ? 0.037 -2.662 17.547 1.00 91.25 172 GLN A C 1
ATOM 1380 O O . GLN A 1 172 ? -0.511 -3.341 18.417 1.00 91.25 172 GLN A O 1
ATOM 1385 N N . ILE A 1 173 ? -0.320 -2.771 16.265 1.00 92.31 173 ILE A N 1
ATOM 1386 C CA . ILE A 1 173 ? -1.565 -3.406 15.813 1.00 92.31 173 ILE A CA 1
ATOM 1387 C C . ILE A 1 173 ? -1.295 -4.854 15.395 1.00 92.31 173 ILE A C 1
ATOM 1389 O O . ILE A 1 173 ? -1.200 -5.202 14.222 1.00 92.31 173 ILE A O 1
ATOM 1393 N N . ARG A 1 174 ? -1.140 -5.745 16.379 1.00 94.12 174 ARG A N 1
ATOM 1394 C CA . ARG A 1 174 ? -0.760 -7.158 16.144 1.00 94.12 174 ARG A CA 1
ATOM 1395 C C . ARG A 1 174 ? -1.839 -8.008 15.468 1.00 94.12 174 ARG A C 1
ATOM 1397 O O . ARG A 1 174 ? -1.547 -9.111 15.011 1.00 94.12 174 ARG A O 1
ATOM 1404 N N . THR A 1 175 ? -3.074 -7.521 15.427 1.00 94.06 175 THR A N 1
ATOM 1405 C CA . THR A 1 175 ? -4.237 -8.195 14.836 1.00 94.06 175 THR A CA 1
ATOM 1406 C C . THR A 1 175 ? -4.489 -7.807 13.378 1.00 94.06 175 THR A C 1
ATOM 1408 O O . THR A 1 175 ? -5.428 -8.335 12.781 1.00 94.06 175 THR A O 1
ATOM 1411 N N . LEU A 1 176 ? -3.634 -6.956 12.796 1.00 96.19 176 LEU A N 1
ATOM 1412 C CA . LEU A 1 176 ? -3.754 -6.457 11.430 1.00 96.19 176 LEU A CA 1
ATOM 1413 C C . LEU A 1 176 ? -3.760 -7.598 10.399 1.00 96.19 176 LEU A C 1
ATOM 1415 O O . LEU A 1 176 ? -2.888 -8.469 10.405 1.00 96.19 176 LEU A O 1
ATOM 1419 N N . ARG A 1 177 ? -4.763 -7.576 9.517 1.00 96.81 177 ARG A N 1
ATOM 1420 C CA . ARG A 1 177 ? -4.969 -8.517 8.404 1.00 96.81 177 ARG A CA 1
ATOM 1421 C C . ARG A 1 177 ? -4.921 -7.833 7.046 1.00 96.81 177 ARG A C 1
ATOM 1423 O O . ARG A 1 177 ? -4.450 -8.440 6.091 1.00 96.81 177 ARG A O 1
ATOM 1430 N N . HIS A 1 178 ? -5.397 -6.594 6.963 1.00 97.25 178 HIS A N 1
ATOM 1431 C CA . HIS A 1 178 ? -5.410 -5.810 5.732 1.00 97.25 178 HIS A CA 1
ATOM 1432 C C . HIS A 1 178 ? -4.755 -4.464 6.009 1.00 97.25 178 HIS A C 1
ATOM 1434 O O . HIS A 1 178 ? -5.141 -3.773 6.951 1.00 97.25 178 HIS A O 1
ATOM 1440 N N . LEU A 1 179 ? -3.762 -4.117 5.202 1.00 97.38 179 LEU A N 1
ATOM 1441 C CA . LEU A 1 179 ? -3.096 -2.828 5.251 1.00 97.38 179 LEU A CA 1
ATOM 1442 C C . LEU A 1 179 ? -3.055 -2.253 3.842 1.00 97.38 179 LEU A C 1
ATOM 1444 O O . LEU A 1 179 ? -2.429 -2.834 2.960 1.00 97.38 179 LEU A O 1
ATOM 1448 N N . SER A 1 180 ? -3.713 -1.120 3.647 1.00 96.81 180 SER A N 1
ATOM 1449 C CA . SER A 1 180 ? -3.654 -0.325 2.431 1.00 96.81 180 SER A CA 1
ATOM 1450 C C . SER A 1 180 ? -3.156 1.066 2.789 1.00 96.81 180 SER A C 1
ATOM 1452 O O . SER A 1 180 ? -3.768 1.755 3.604 1.00 96.81 180 SER A O 1
ATOM 1454 N N . LEU A 1 181 ? -2.017 1.459 2.232 1.00 96.19 181 LEU A N 1
ATOM 1455 C CA . LEU A 1 181 ? -1.460 2.799 2.367 1.00 96.19 181 LEU A CA 1
ATOM 1456 C C . LEU A 1 181 ? -1.308 3.377 0.964 1.00 96.19 181 LEU A C 1
ATOM 1458 O O . LEU A 1 181 ? -0.642 2.782 0.117 1.00 96.19 181 LEU A O 1
ATOM 1462 N N . ILE A 1 182 ? -1.940 4.517 0.724 1.00 94.81 182 ILE A N 1
ATOM 1463 C CA . ILE A 1 182 ? -2.001 5.165 -0.580 1.00 94.81 182 ILE A CA 1
ATOM 1464 C C . ILE A 1 182 ? -1.609 6.623 -0.397 1.00 94.81 182 ILE A C 1
ATOM 1466 O O . ILE A 1 182 ? -2.292 7.375 0.297 1.00 94.81 182 ILE A O 1
ATOM 1470 N N . PHE A 1 183 ? -0.506 7.010 -1.024 1.00 92.69 183 PHE A N 1
ATOM 1471 C CA . PHE A 1 183 ? -0.013 8.377 -1.077 1.00 92.69 183 PHE A CA 1
ATOM 1472 C C . PHE A 1 183 ? -0.236 8.908 -2.486 1.00 92.69 183 PHE A C 1
ATOM 1474 O O . PHE A 1 183 ? 0.530 8.641 -3.408 1.00 92.69 183 PHE A O 1
ATOM 1481 N N . TYR A 1 184 ? -1.332 9.635 -2.654 1.00 86.56 184 TYR A N 1
ATOM 1482 C CA . TYR A 1 184 ? -1.728 10.198 -3.930 1.00 86.56 184 TYR A CA 1
ATOM 1483 C C . TYR A 1 184 ? -1.172 11.611 -4.090 1.00 86.56 184 TYR A C 1
ATOM 1485 O O . TYR A 1 184 ? -1.257 12.434 -3.176 1.00 86.56 184 TYR A O 1
ATOM 1493 N N . SER A 1 185 ? -0.638 11.912 -5.270 1.00 85.56 185 SER A N 1
ATOM 1494 C CA . SER A 1 185 ? -0.306 13.277 -5.653 1.00 85.56 185 SER A CA 1
ATOM 1495 C C . SER A 1 185 ? -0.788 13.564 -7.066 1.00 85.56 185 SER A C 1
ATOM 1497 O O . SER A 1 185 ? -0.523 12.797 -7.990 1.00 85.56 185 SER A O 1
ATOM 1499 N N . GLU A 1 186 ? -1.477 14.692 -7.221 1.00 79.88 186 GLU A N 1
ATOM 1500 C CA . GLU A 1 186 ? -1.950 15.199 -8.514 1.00 79.88 186 GLU A CA 1
ATOM 1501 C C . GLU A 1 186 ? -0.881 15.997 -9.265 1.00 79.88 186 GLU A C 1
ATOM 1503 O O . GLU A 1 186 ? -1.106 16.449 -10.391 1.00 79.88 186 GLU A O 1
ATOM 1508 N N . LEU A 1 187 ? 0.288 16.199 -8.652 1.00 78.38 187 LEU A N 1
ATOM 1509 C CA . LEU A 1 187 ? 1.331 17.006 -9.258 1.00 78.38 187 LEU A CA 1
ATOM 1510 C C . LEU A 1 187 ? 1.824 16.375 -10.568 1.00 78.38 187 LEU A C 1
ATOM 1512 O O . LEU A 1 187 ? 1.961 15.150 -10.666 1.00 78.38 187 LEU A O 1
ATOM 1516 N N . PRO A 1 188 ? 2.134 17.201 -11.586 1.00 70.44 188 PRO A N 1
ATOM 1517 C CA . PRO A 1 188 ? 2.708 16.720 -12.831 1.00 70.44 188 PRO A CA 1
ATOM 1518 C C . PRO A 1 188 ? 3.935 15.840 -12.573 1.00 70.44 188 PRO A C 1
ATOM 1520 O O . PRO A 1 188 ? 4.813 16.194 -11.787 1.00 70.44 188 PRO A O 1
ATOM 1523 N N . LYS A 1 189 ? 4.021 14.713 -13.290 1.00 64.25 189 LYS A N 1
ATOM 1524 C CA . LYS A 1 189 ? 5.061 13.668 -13.172 1.00 64.25 189 LYS A CA 1
ATOM 1525 C C . LYS A 1 189 ? 6.493 14.138 -13.504 1.00 64.25 189 LYS A C 1
ATOM 1527 O O . LYS A 1 189 ? 7.347 13.317 -13.807 1.00 64.25 189 LYS A O 1
ATOM 1532 N N . THR A 1 190 ? 6.782 15.435 -13.539 1.00 56.53 190 THR A N 1
ATOM 1533 C CA . THR A 1 190 ? 8.123 15.953 -13.841 1.00 56.53 190 THR A CA 1
ATOM 1534 C C . THR A 1 190 ? 9.068 15.890 -12.639 1.00 56.53 190 THR A C 1
ATOM 1536 O O . THR A 1 190 ? 10.269 15.787 -12.857 1.00 56.53 190 THR A O 1
ATOM 1539 N N . ASP A 1 191 ? 8.544 15.823 -11.407 1.00 57.47 191 ASP A N 1
ATOM 1540 C CA . ASP A 1 191 ? 9.333 15.793 -10.160 1.00 57.47 191 ASP A CA 1
ATOM 1541 C C . ASP A 1 191 ? 9.119 14.492 -9.345 1.00 57.47 191 ASP A C 1
ATOM 1543 O O . ASP A 1 191 ? 8.865 14.515 -8.141 1.00 57.47 191 ASP A O 1
ATOM 1547 N N . MET A 1 192 ? 9.215 13.322 -9.999 1.00 59.97 192 MET A N 1
ATOM 1548 C CA . MET A 1 192 ? 8.816 12.011 -9.428 1.00 59.97 192 MET A CA 1
ATOM 1549 C C . MET A 1 192 ? 9.624 11.550 -8.200 1.00 59.97 192 MET A C 1
ATOM 1551 O O . MET A 1 192 ? 9.170 10.691 -7.446 1.00 59.97 192 MET A O 1
ATOM 1555 N N . ILE A 1 193 ? 10.814 12.105 -7.953 1.00 63.50 193 ILE A N 1
ATOM 1556 C CA . ILE A 1 193 ? 11.660 11.670 -6.824 1.00 63.50 193 ILE A CA 1
ATOM 1557 C C . ILE A 1 193 ? 11.034 12.059 -5.472 1.00 63.50 193 ILE A C 1
ATOM 1559 O O . ILE A 1 193 ? 11.237 11.368 -4.475 1.00 63.50 193 ILE A O 1
ATOM 1563 N N . TRP A 1 194 ? 10.251 13.141 -5.424 1.00 64.19 194 TRP A N 1
ATOM 1564 C CA . TRP A 1 194 ? 9.672 13.656 -4.176 1.00 64.19 194 TRP A CA 1
ATOM 1565 C C . TRP A 1 194 ? 8.212 13.259 -3.959 1.00 64.19 194 TRP A C 1
ATOM 1567 O O . TRP A 1 194 ? 7.699 13.445 -2.859 1.00 64.19 194 TRP A O 1
ATOM 1577 N N . SER A 1 195 ? 7.562 12.670 -4.966 1.00 79.56 195 SER A N 1
ATOM 1578 C CA . SER A 1 195 ? 6.152 12.281 -4.884 1.00 79.56 195 SER A CA 1
ATOM 1579 C C . SER A 1 195 ? 5.901 10.998 -4.094 1.00 79.56 195 SER A C 1
ATOM 1581 O O . SER A 1 195 ? 4.748 10.683 -3.812 1.00 79.56 195 SER A O 1
ATOM 1583 N N . HIS A 1 196 ? 6.955 10.255 -3.756 1.00 88.44 196 HIS A N 1
ATOM 1584 C CA . HIS A 1 196 ? 6.857 8.972 -3.076 1.00 88.44 196 HIS A CA 1
ATOM 1585 C C . HIS A 1 196 ? 7.079 9.112 -1.563 1.00 88.44 196 HIS A C 1
ATOM 1587 O O . HIS A 1 196 ? 7.915 9.887 -1.088 1.00 88.44 196 HIS A O 1
ATOM 1593 N N . ALA A 1 197 ? 6.304 8.351 -0.793 1.00 92.38 197 ALA A N 1
ATOM 1594 C CA . ALA A 1 197 ? 6.485 8.202 0.640 1.00 92.38 197 ALA A CA 1
ATOM 1595 C C . ALA A 1 197 ? 7.624 7.205 0.921 1.00 92.38 197 ALA A C 1
ATOM 1597 O O . ALA A 1 197 ? 7.542 6.055 0.472 1.00 92.38 197 ALA A O 1
ATOM 1598 N N . PRO A 1 198 ? 8.646 7.577 1.717 1.00 94.19 198 PRO A N 1
ATOM 1599 C CA . PRO A 1 198 ? 9.718 6.646 2.034 1.00 94.19 198 PRO A CA 1
ATOM 1600 C C . PRO A 1 198 ? 9.208 5.494 2.894 1.00 94.19 198 PRO A C 1
ATOM 1602 O O . PRO A 1 198 ? 8.683 5.693 4.000 1.00 94.19 198 PRO A O 1
ATOM 1605 N N . PHE A 1 199 ? 9.389 4.276 2.395 1.00 96.31 199 PHE A N 1
ATOM 1606 C CA . PHE A 1 199 ? 8.899 3.050 3.012 1.00 96.31 199 PHE A CA 1
ATOM 1607 C C . PHE A 1 199 ? 9.374 2.902 4.457 1.00 96.31 199 PHE A C 1
ATOM 1609 O O . PHE A 1 199 ? 8.565 2.616 5.339 1.00 96.31 199 PHE A O 1
ATOM 1616 N N . GLU A 1 200 ? 10.653 3.183 4.723 1.00 95.50 200 GLU A N 1
ATOM 1617 C CA . GLU A 1 200 ? 11.252 3.073 6.058 1.00 95.50 200 GLU A CA 1
ATOM 1618 C C . GLU A 1 200 ? 10.602 3.988 7.109 1.00 95.50 200 GLU A C 1
ATOM 1620 O O . GLU A 1 200 ? 10.667 3.705 8.308 1.00 95.50 200 GLU A O 1
ATOM 1625 N N . TYR A 1 201 ? 9.962 5.085 6.696 1.00 94.56 201 TYR A N 1
ATOM 1626 C CA . TYR A 1 201 ? 9.325 6.041 7.603 1.00 94.56 201 TYR A CA 1
ATOM 1627 C C . TYR A 1 201 ? 7.859 5.716 7.882 1.00 94.56 201 TYR A C 1
ATOM 1629 O O . TYR A 1 201 ? 7.355 6.021 8.968 1.00 94.56 201 TYR A O 1
ATOM 1637 N N . ALA A 1 202 ? 7.187 5.058 6.940 1.00 95.19 202 ALA A N 1
ATOM 1638 C CA . ALA A 1 202 ? 5.808 4.614 7.096 1.00 95.19 202 ALA A CA 1
ATOM 1639 C C . ALA A 1 202 ? 5.708 3.223 7.740 1.00 95.19 202 ALA A C 1
ATOM 1641 O O . ALA A 1 202 ? 4.811 2.988 8.550 1.00 95.19 202 ALA A O 1
ATOM 1642 N N . LEU A 1 203 ? 6.629 2.314 7.410 1.00 96.69 203 LEU A N 1
ATOM 1643 C CA . LEU A 1 203 ? 6.592 0.903 7.787 1.00 96.69 203 LEU A CA 1
ATOM 1644 C C . LEU A 1 203 ? 7.908 0.467 8.432 1.00 96.69 203 LEU A C 1
ATOM 1646 O O . LEU A 1 203 ? 8.987 0.969 8.131 1.00 96.69 203 LEU A O 1
ATOM 1650 N N . ASN A 1 204 ? 7.811 -0.477 9.364 1.00 94.75 204 ASN A N 1
ATOM 1651 C CA . ASN A 1 204 ? 8.965 -1.062 10.029 1.00 94.75 204 ASN A CA 1
ATOM 1652 C C . ASN A 1 204 ? 9.254 -2.432 9.416 1.00 94.75 204 ASN A C 1
ATOM 1654 O O . ASN A 1 204 ? 8.447 -3.351 9.545 1.00 94.75 204 ASN A O 1
ATOM 1658 N N . THR A 1 205 ? 10.423 -2.584 8.798 1.00 94.44 205 THR A N 1
ATOM 1659 C CA . THR A 1 205 ? 10.878 -3.839 8.180 1.00 94.44 205 THR A CA 1
ATOM 1660 C C . THR A 1 205 ? 10.977 -4.998 9.177 1.00 94.44 205 THR A C 1
ATOM 1662 O O . THR A 1 205 ? 10.875 -6.155 8.784 1.00 94.44 205 THR A O 1
ATOM 1665 N N . VAL A 1 206 ? 11.141 -4.707 10.472 1.00 94.56 206 VAL A N 1
ATOM 1666 C CA . VAL A 1 206 ? 11.291 -5.707 11.543 1.00 94.56 206 VAL A CA 1
ATOM 1667 C C . VAL A 1 206 ? 9.942 -6.121 12.147 1.00 94.56 206 VAL A C 1
ATOM 1669 O O . VAL A 1 206 ? 9.833 -7.172 12.790 1.00 94.56 206 VAL A O 1
ATOM 1672 N N . THR A 1 207 ? 8.899 -5.308 11.972 1.00 94.50 207 THR A N 1
ATOM 1673 C CA . THR A 1 207 ? 7.585 -5.595 12.548 1.00 94.50 207 THR A CA 1
ATOM 1674 C C . THR A 1 207 ? 6.932 -6.765 11.840 1.00 94.50 207 THR A C 1
ATOM 1676 O O . THR A 1 207 ? 6.803 -6.790 10.623 1.00 94.50 207 THR A O 1
ATOM 1679 N N . LYS A 1 208 ? 6.463 -7.726 12.640 1.00 95.56 208 LYS A N 1
ATOM 1680 C CA . LYS A 1 208 ? 5.678 -8.862 12.166 1.00 95.56 208 LYS A CA 1
ATOM 1681 C C . LYS A 1 208 ? 4.213 -8.683 12.526 1.00 95.56 208 LYS A C 1
ATOM 1683 O O . LYS A 1 208 ? 3.871 -8.582 13.714 1.00 95.56 208 LYS A O 1
ATOM 1688 N N . TRP A 1 209 ? 3.366 -8.725 11.507 1.00 97.19 209 TRP A N 1
ATOM 1689 C CA . TRP A 1 209 ? 1.922 -8.856 11.640 1.00 97.19 209 TRP A CA 1
ATOM 1690 C C . TRP A 1 209 ? 1.529 -10.301 11.321 1.00 97.19 209 TRP A C 1
ATOM 1692 O O . TRP A 1 209 ? 1.351 -10.655 10.158 1.00 97.19 209 TRP A O 1
ATOM 1702 N N . PRO A 1 210 ? 1.382 -11.171 12.340 1.00 97.38 210 PRO A N 1
ATOM 1703 C CA . PRO A 1 210 ? 1.236 -12.621 12.158 1.00 97.38 210 PRO A CA 1
ATOM 1704 C C . PRO A 1 210 ? -0.075 -13.047 11.481 1.00 97.38 210 PRO A C 1
ATOM 1706 O O . PRO A 1 210 ? -0.351 -14.238 11.368 1.00 97.38 210 PRO A O 1
ATOM 1709 N N . ARG A 1 211 ? -0.924 -12.091 11.102 1.00 97.75 211 ARG A N 1
ATOM 1710 C CA . ARG A 1 211 ? -2.194 -12.318 10.416 1.00 97.75 211 ARG A CA 1
ATOM 1711 C C . ARG A 1 211 ? -2.338 -11.462 9.157 1.00 97.75 211 ARG A C 1
ATOM 1713 O O . ARG A 1 211 ? -3.438 -11.422 8.615 1.00 97.75 211 ARG A O 1
ATOM 1720 N N . LEU A 1 212 ? -1.275 -10.784 8.708 1.00 98.25 212 LEU A N 1
ATOM 1721 C CA . LEU A 1 212 ? -1.334 -9.933 7.522 1.00 98.25 212 LEU A CA 1
ATOM 1722 C C . LEU A 1 212 ? -1.566 -10.795 6.282 1.00 98.25 212 LEU A C 1
ATOM 1724 O O . LEU A 1 212 ? -0.713 -11.595 5.907 1.00 98.25 212 LEU A O 1
ATOM 1728 N N . GLU A 1 213 ? -2.728 -10.612 5.670 1.00 98.44 213 GLU A N 1
ATOM 1729 C CA . GLU A 1 213 ? -3.218 -11.350 4.507 1.00 98.44 213 GLU A CA 1
ATOM 1730 C C . GLU A 1 213 ? -3.224 -10.477 3.250 1.00 98.44 213 GLU A C 1
ATOM 1732 O O . GLU A 1 213 ? -3.037 -10.994 2.152 1.00 98.44 213 GLU A O 1
ATOM 1737 N N . CYS A 1 214 ? -3.424 -9.165 3.392 1.00 98.38 214 CYS A N 1
ATOM 1738 C CA . CYS A 1 214 ? -3.521 -8.231 2.277 1.00 98.38 214 CYS A CA 1
ATOM 1739 C C . CYS A 1 214 ? -2.652 -7.002 2.527 1.00 98.38 214 CYS A C 1
ATOM 1741 O O . CYS A 1 214 ? -2.806 -6.337 3.554 1.00 98.38 214 CYS A O 1
ATOM 1743 N N . LEU A 1 215 ? -1.788 -6.689 1.566 1.00 98.38 215 LEU A N 1
ATOM 1744 C CA . LEU A 1 215 ? -0.960 -5.493 1.564 1.00 98.38 215 LEU A CA 1
ATOM 1745 C C . LEU A 1 215 ? -1.167 -4.727 0.260 1.00 98.38 215 LEU A C 1
ATOM 1747 O O . LEU A 1 215 ? -0.989 -5.287 -0.819 1.00 98.38 215 LEU A O 1
ATOM 1751 N N . GLN A 1 216 ? -1.486 -3.446 0.374 1.00 98.06 216 GLN A N 1
ATOM 1752 C CA . GLN A 1 216 ? -1.547 -2.515 -0.740 1.00 98.06 216 GLN A CA 1
ATOM 1753 C C . GLN A 1 216 ? -0.684 -1.294 -0.425 1.00 98.06 216 GLN A C 1
ATOM 1755 O O . GLN A 1 216 ? -0.858 -0.658 0.613 1.00 98.06 216 GLN A O 1
ATOM 1760 N N . LEU A 1 217 ? 0.250 -0.989 -1.320 1.00 97.75 217 LEU A N 1
ATOM 1761 C CA . LEU A 1 217 ? 1.135 0.169 -1.235 1.00 97.75 217 LEU A CA 1
ATOM 1762 C C . LEU A 1 217 ? 1.042 0.946 -2.545 1.00 97.75 217 LEU A C 1
ATOM 1764 O O . LEU A 1 217 ? 1.293 0.381 -3.609 1.00 97.75 217 LEU A O 1
ATOM 1768 N N . ASP A 1 218 ? 0.680 2.221 -2.457 1.00 95.88 218 ASP A N 1
ATOM 1769 C CA . ASP A 1 218 ? 0.612 3.139 -3.594 1.00 95.88 218 ASP A CA 1
ATOM 1770 C C . ASP A 1 218 ? 1.383 4.426 -3.285 1.00 95.88 218 ASP A C 1
ATOM 1772 O O . ASP A 1 218 ? 1.166 5.028 -2.231 1.00 95.88 218 ASP A O 1
ATOM 1776 N N . GLY A 1 219 ? 2.299 4.820 -4.172 1.00 94.06 219 GLY A N 1
ATOM 1777 C CA . GLY A 1 219 ? 3.101 6.035 -4.013 1.00 94.06 219 GLY A CA 1
ATOM 1778 C C . GLY A 1 219 ? 4.233 5.879 -2.998 1.00 94.06 219 GLY A C 1
ATOM 1779 O O . GLY A 1 219 ? 4.412 6.736 -2.136 1.00 94.06 219 GLY A O 1
ATOM 1780 N N . PHE A 1 220 ? 4.994 4.784 -3.070 1.00 95.75 220 PHE A N 1
ATOM 1781 C CA . PHE A 1 220 ? 6.094 4.484 -2.142 1.00 95.75 220 PHE A CA 1
ATOM 1782 C C . PHE A 1 220 ? 7.460 4.402 -2.820 1.00 95.75 220 PHE A C 1
ATOM 1784 O O . PHE A 1 220 ? 7.563 3.985 -3.973 1.00 95.75 220 PHE A O 1
ATOM 1791 N N . ASP A 1 221 ? 8.510 4.722 -2.059 1.00 95.62 221 ASP A N 1
ATOM 1792 C CA . ASP A 1 221 ? 9.898 4.436 -2.425 1.00 95.62 221 ASP A CA 1
ATOM 1793 C C . ASP A 1 221 ? 10.599 3.546 -1.387 1.00 95.62 221 ASP A C 1
ATOM 1795 O O . ASP A 1 221 ? 10.326 3.630 -0.189 1.00 95.62 221 ASP A O 1
ATOM 1799 N N . SER A 1 222 ? 11.471 2.644 -1.841 1.00 97.25 222 SER A N 1
ATOM 1800 C CA . SER A 1 222 ? 12.317 1.811 -0.971 1.00 97.25 222 SER A CA 1
ATOM 1801 C C . SER A 1 222 ? 13.528 1.262 -1.713 1.00 97.25 222 SER A C 1
ATOM 1803 O O . SER A 1 222 ? 13.612 1.325 -2.937 1.00 97.25 222 SER A O 1
ATOM 1805 N N . THR A 1 223 ? 14.491 0.685 -1.003 1.00 97.62 223 THR A N 1
ATOM 1806 C CA . THR A 1 223 ? 15.454 -0.219 -1.645 1.00 97.62 223 THR A CA 1
ATOM 1807 C C . THR A 1 223 ? 14.813 -1.582 -1.921 1.00 97.62 223 THR A C 1
ATOM 1809 O O . THR A 1 223 ? 13.955 -2.042 -1.165 1.00 97.62 223 THR A O 1
ATOM 1812 N N . ALA A 1 224 ? 15.277 -2.289 -2.959 1.00 97.81 224 ALA A N 1
ATOM 1813 C CA . ALA A 1 224 ? 14.820 -3.656 -3.231 1.00 97.81 224 ALA A CA 1
ATOM 1814 C C . ALA A 1 224 ? 14.955 -4.569 -1.999 1.00 97.81 224 ALA A C 1
ATOM 1816 O O . ALA A 1 224 ? 14.038 -5.320 -1.679 1.00 97.81 224 ALA A O 1
ATOM 1817 N N . GLN A 1 225 ? 16.064 -4.452 -1.260 1.00 97.94 225 GLN A N 1
ATOM 1818 C CA . GLN A 1 225 ? 16.325 -5.264 -0.074 1.00 97.94 225 GLN A CA 1
ATOM 1819 C C . GLN A 1 225 ? 15.336 -4.995 1.067 1.00 97.94 225 GLN A C 1
ATOM 1821 O O . GLN A 1 225 ? 14.928 -5.937 1.745 1.00 97.94 225 GLN A O 1
ATOM 1826 N N . GLU A 1 226 ? 14.956 -3.736 1.301 1.00 97.75 226 GLU A N 1
ATOM 1827 C CA . GLU A 1 226 ? 13.969 -3.384 2.330 1.00 97.75 226 GLU A CA 1
ATOM 1828 C C . GLU A 1 226 ? 12.598 -3.969 2.007 1.00 97.75 226 GLU A C 1
ATOM 1830 O O . GLU A 1 226 ? 11.977 -4.581 2.881 1.00 97.75 226 GLU A O 1
ATOM 1835 N N . LEU A 1 227 ? 12.154 -3.827 0.752 1.00 98.31 227 LEU A N 1
ATOM 1836 C CA . LEU A 1 227 ? 10.892 -4.394 0.289 1.00 98.31 227 LEU A CA 1
ATOM 1837 C C . LEU A 1 227 ? 10.901 -5.922 0.410 1.00 98.31 227 LEU A C 1
ATOM 1839 O O . LEU A 1 227 ? 9.988 -6.490 1.009 1.00 98.31 227 LEU A O 1
ATOM 1843 N N . LEU A 1 228 ? 11.943 -6.584 -0.104 1.00 98.31 228 LEU A N 1
ATOM 1844 C CA . LEU A 1 228 ? 12.085 -8.041 -0.051 1.00 98.31 228 LEU A CA 1
ATOM 1845 C C . LEU A 1 228 ? 12.093 -8.553 1.388 1.00 98.31 228 LEU A C 1
ATOM 1847 O O . LEU A 1 228 ? 11.310 -9.438 1.716 1.00 98.31 228 LEU A O 1
ATOM 1851 N N . TYR A 1 229 ? 12.904 -7.957 2.265 1.00 98.00 229 TYR A N 1
ATOM 1852 C CA . TYR A 1 229 ? 12.991 -8.364 3.669 1.00 98.00 229 TYR A CA 1
ATOM 1853 C C . TYR A 1 229 ? 11.643 -8.235 4.388 1.00 98.00 229 TYR A C 1
ATOM 1855 O O . TYR A 1 229 ? 11.215 -9.129 5.126 1.00 98.00 229 TYR A O 1
ATOM 1863 N N . PHE A 1 230 ? 10.939 -7.126 4.154 1.00 98.06 230 PHE A N 1
ATOM 1864 C CA . PHE A 1 230 ? 9.622 -6.919 4.731 1.00 98.06 230 PHE A CA 1
ATOM 1865 C C . PHE A 1 230 ? 8.601 -7.944 4.211 1.00 98.06 230 PHE A C 1
ATOM 1867 O O . PHE A 1 230 ? 7.865 -8.529 5.012 1.00 98.06 230 PHE A O 1
ATOM 1874 N N . LEU A 1 231 ? 8.564 -8.203 2.900 1.00 98.25 231 LEU A N 1
ATOM 1875 C CA . LEU A 1 231 ? 7.643 -9.172 2.297 1.00 98.25 231 LEU A CA 1
ATOM 1876 C C . LEU A 1 231 ? 7.955 -10.610 2.732 1.00 98.25 231 LEU A C 1
ATOM 1878 O O . LEU A 1 231 ? 7.037 -11.360 3.062 1.00 98.25 231 LEU A O 1
ATOM 1882 N N . GLU A 1 232 ? 9.232 -10.982 2.809 1.00 97.81 232 GLU A N 1
ATOM 1883 C CA . GLU A 1 232 ? 9.683 -12.302 3.258 1.00 97.81 232 GLU A CA 1
ATOM 1884 C C . GLU A 1 232 ? 9.201 -12.592 4.684 1.00 97.81 232 GLU A C 1
ATOM 1886 O O . GLU A 1 232 ? 8.697 -13.683 4.971 1.00 97.81 232 GLU A O 1
ATOM 1891 N N . SER A 1 233 ? 9.246 -11.587 5.567 1.00 97.44 233 SER A N 1
ATOM 1892 C CA . SER A 1 233 ? 8.767 -11.714 6.948 1.00 97.44 233 SER A CA 1
ATOM 1893 C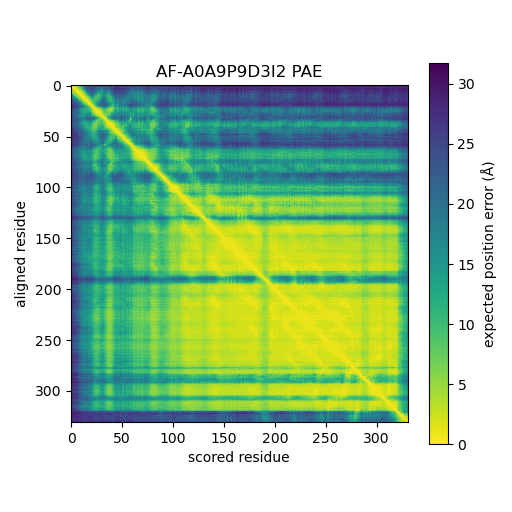 C . SER A 1 233 ? 7.260 -12.006 7.068 1.00 97.44 233 SER A C 1
ATOM 1895 O O . SER A 1 233 ? 6.819 -12.499 8.113 1.00 97.44 233 SER A O 1
ATOM 1897 N N . HIS A 1 234 ? 6.496 -11.770 5.994 1.00 98.25 234 HIS A N 1
ATOM 1898 C CA . HIS A 1 234 ? 5.056 -12.013 5.883 1.00 98.25 234 HIS A CA 1
ATOM 1899 C C . HIS A 1 234 ? 4.697 -13.099 4.852 1.00 98.25 234 HIS A C 1
ATOM 1901 O O . HIS A 1 234 ? 3.517 -13.361 4.632 1.00 98.25 234 HIS A O 1
ATOM 1907 N N . SER A 1 235 ? 5.683 -13.775 4.254 1.00 97.62 235 SER A N 1
ATOM 1908 C CA . SER A 1 235 ? 5.508 -14.758 3.168 1.00 97.62 235 SER A CA 1
ATOM 1909 C C . SER A 1 235 ? 4.493 -15.869 3.461 1.00 97.62 235 SER A C 1
ATOM 1911 O O . SER A 1 235 ? 3.768 -16.314 2.573 1.00 97.62 235 SER A O 1
ATOM 1913 N N . VAL A 1 236 ? 4.400 -16.300 4.723 1.00 97.81 236 VAL A N 1
ATOM 1914 C CA . VAL A 1 236 ? 3.484 -17.366 5.160 1.00 97.81 236 VAL A CA 1
ATOM 1915 C C . VAL A 1 236 ? 2.023 -16.902 5.175 1.00 97.81 236 VAL A C 1
ATOM 1917 O O . VAL A 1 236 ? 1.114 -17.678 4.859 1.00 97.81 236 VAL A O 1
ATOM 1920 N N . THR A 1 237 ? 1.780 -15.652 5.572 1.00 98.06 237 THR A N 1
ATOM 1921 C CA . THR A 1 237 ? 0.430 -15.133 5.834 1.00 98.06 237 THR A CA 1
ATOM 1922 C C . THR A 1 237 ? -0.110 -14.311 4.675 1.00 98.06 237 THR A C 1
ATOM 1924 O O . THR A 1 237 ? -1.314 -14.351 4.431 1.00 98.06 237 THR A O 1
ATOM 1927 N N . LEU A 1 238 ? 0.759 -13.608 3.946 1.00 98.50 238 LEU A N 1
ATOM 1928 C CA . LEU A 1 238 ? 0.380 -12.696 2.877 1.00 98.50 238 LEU A CA 1
ATOM 1929 C C . LEU A 1 238 ? -0.205 -13.470 1.688 1.00 98.50 238 LEU A C 1
ATOM 1931 O O . LEU A 1 238 ? 0.436 -14.360 1.133 1.00 98.50 238 LEU A O 1
ATOM 1935 N N . LYS A 1 239 ? -1.440 -13.127 1.309 1.00 98.44 239 LYS A N 1
ATOM 1936 C CA . LYS A 1 239 ? -2.200 -13.739 0.204 1.00 98.44 239 LYS A CA 1
ATOM 1937 C C . LYS A 1 239 ? -2.461 -12.774 -0.940 1.00 98.44 239 LYS A C 1
ATOM 1939 O O . LYS A 1 239 ? -2.602 -13.216 -2.075 1.00 98.44 239 LYS A O 1
ATOM 1944 N N . ALA A 1 240 ? -2.549 -11.481 -0.656 1.00 98.44 240 ALA A N 1
ATOM 1945 C CA . ALA A 1 240 ? -2.784 -10.448 -1.649 1.00 98.44 240 ALA A CA 1
ATOM 1946 C C . ALA A 1 240 ? -1.731 -9.344 -1.535 1.00 98.44 240 ALA A C 1
ATOM 1948 O O . ALA A 1 240 ? -1.530 -8.800 -0.448 1.00 98.44 240 ALA A O 1
ATOM 1949 N N . LEU A 1 241 ? -1.088 -9.019 -2.655 1.00 98.44 241 LEU A N 1
ATOM 1950 C CA . LEU A 1 241 ? -0.111 -7.938 -2.751 1.00 98.44 241 LEU A CA 1
ATOM 1951 C C . LEU A 1 241 ? -0.467 -7.003 -3.906 1.00 98.44 241 LEU A C 1
ATOM 1953 O O . LEU A 1 241 ? -0.532 -7.435 -5.054 1.00 98.44 241 LEU A O 1
ATOM 1957 N N . THR A 1 242 ? -0.630 -5.721 -3.605 1.00 98.06 242 THR A N 1
ATOM 1958 C CA . THR A 1 242 ? -0.798 -4.669 -4.605 1.00 98.06 242 THR A CA 1
ATOM 1959 C C . THR A 1 242 ? 0.309 -3.640 -4.437 1.00 98.06 242 THR A C 1
ATOM 1961 O O . THR A 1 242 ? 0.435 -3.034 -3.375 1.00 98.06 242 THR A O 1
ATOM 1964 N N . LEU A 1 243 ? 1.097 -3.432 -5.488 1.00 97.50 243 LEU A N 1
ATOM 1965 C CA . LEU A 1 243 ? 2.102 -2.376 -5.565 1.00 97.50 243 LEU A CA 1
ATOM 1966 C C . LEU A 1 243 ? 1.725 -1.446 -6.716 1.00 97.50 243 LEU A C 1
ATOM 1968 O O . LEU A 1 243 ? 1.586 -1.880 -7.863 1.00 97.50 243 LEU A O 1
ATOM 1972 N N . ARG A 1 244 ? 1.527 -0.169 -6.408 1.00 94.81 244 ARG A N 1
ATOM 1973 C CA . ARG A 1 244 ? 1.200 0.857 -7.393 1.00 94.81 244 ARG A CA 1
ATOM 1974 C C . ARG 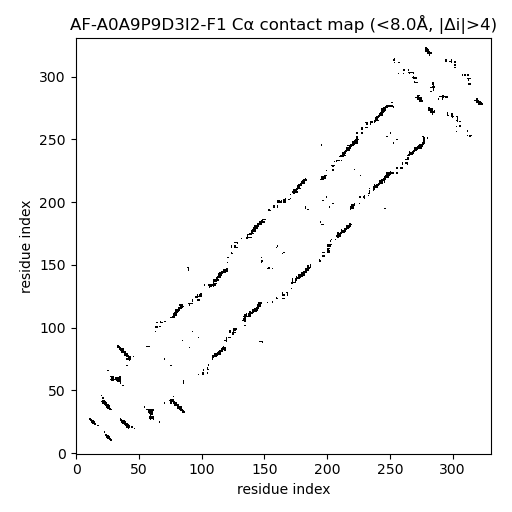A 1 244 ? 2.129 2.053 -7.235 1.00 94.81 244 ARG A C 1
ATOM 1976 O O . ARG A 1 244 ? 2.505 2.358 -6.112 1.00 94.81 244 ARG A O 1
ATOM 1983 N N . ASN A 1 245 ? 2.508 2.696 -8.344 1.00 93.25 245 ASN A N 1
ATOM 1984 C CA . ASN A 1 245 ? 3.362 3.897 -8.333 1.00 93.25 245 ASN A CA 1
ATOM 1985 C C . ASN A 1 245 ? 4.545 3.724 -7.362 1.00 93.25 245 ASN A C 1
ATOM 1987 O O . ASN A 1 245 ? 4.601 4.364 -6.311 1.00 93.25 245 ASN A O 1
ATOM 1991 N N . TYR A 1 246 ? 5.388 2.728 -7.638 1.00 95.12 246 TYR A N 1
ATOM 1992 C CA . TYR A 1 246 ? 6.396 2.255 -6.697 1.00 95.12 246 TYR A CA 1
ATOM 1993 C C . TYR A 1 246 ? 7.794 2.423 -7.282 1.00 95.12 246 TYR A C 1
ATOM 1995 O O . TYR A 1 246 ? 8.106 1.891 -8.355 1.00 95.12 246 TYR A O 1
ATOM 2003 N N . PHE A 1 247 ? 8.653 3.112 -6.534 1.00 95.06 247 PHE A N 1
ATOM 2004 C CA . PHE A 1 247 ? 10.020 3.416 -6.929 1.00 95.06 247 PHE A CA 1
ATOM 2005 C C . PHE A 1 247 ? 11.052 2.641 -6.102 1.00 95.06 247 PHE A C 1
ATOM 2007 O O . PHE A 1 247 ? 11.095 2.728 -4.876 1.00 95.06 247 PHE A O 1
ATOM 2014 N N . LEU A 1 248 ? 11.932 1.899 -6.771 1.00 96.19 248 LEU A N 1
ATOM 2015 C CA . LEU A 1 248 ? 13.103 1.303 -6.141 1.00 96.19 248 LEU A CA 1
ATOM 2016 C C . LEU A 1 248 ? 14.284 2.278 -6.196 1.00 96.19 248 LEU A C 1
ATOM 2018 O O . LEU A 1 248 ? 14.883 2.495 -7.252 1.00 96.19 248 LEU A O 1
ATOM 2022 N N . LEU A 1 249 ? 14.666 2.799 -5.028 1.00 94.75 249 LEU A N 1
ATOM 2023 C CA . LEU A 1 249 ? 15.845 3.647 -4.820 1.00 94.75 249 LEU A CA 1
ATOM 2024 C C . LEU A 1 249 ? 17.146 2.930 -5.209 1.00 94.75 249 LEU A C 1
ATOM 2026 O O . LEU A 1 249 ? 18.125 3.559 -5.600 1.00 94.75 249 LEU A O 1
ATOM 2030 N N . SER A 1 250 ? 17.172 1.603 -5.062 1.00 95.75 250 SER A N 1
ATOM 2031 C CA . SER A 1 250 ? 18.267 0.741 -5.507 1.00 95.75 250 SER A CA 1
ATOM 2032 C C . SER A 1 250 ? 17.758 -0.665 -5.835 1.00 95.75 250 SER A C 1
ATOM 2034 O O . SER A 1 250 ? 16.744 -1.110 -5.294 1.00 95.75 250 SER A O 1
ATOM 2036 N N . GLY A 1 251 ? 18.479 -1.366 -6.716 1.00 95.38 251 GLY A N 1
ATOM 2037 C CA . GLY A 1 251 ? 18.075 -2.659 -7.283 1.00 95.38 251 GLY A CA 1
ATOM 2038 C C . GLY A 1 251 ? 17.421 -2.534 -8.664 1.00 95.38 251 GLY A C 1
ATOM 2039 O O . GLY A 1 251 ? 17.512 -1.494 -9.314 1.00 95.38 251 GLY A O 1
ATOM 2040 N N . SER A 1 252 ? 16.792 -3.605 -9.141 1.00 95.25 252 SER A N 1
ATOM 2041 C CA . SER A 1 252 ? 16.032 -3.617 -10.399 1.00 95.25 252 SER A CA 1
ATOM 2042 C C . SER A 1 252 ? 14.799 -4.487 -10.232 1.00 95.25 252 SER A C 1
ATOM 2044 O O . SER A 1 252 ? 14.898 -5.601 -9.720 1.00 95.25 252 SER A O 1
ATOM 2046 N N . TRP A 1 253 ? 13.650 -4.026 -10.726 1.00 96.38 253 TRP A N 1
ATOM 2047 C CA . TRP A 1 253 ? 12.416 -4.812 -10.700 1.00 96.38 253 TRP A CA 1
ATOM 2048 C C . TRP A 1 253 ? 12.539 -6.150 -11.433 1.00 96.38 253 TRP A C 1
ATOM 2050 O O . TRP A 1 253 ? 11.918 -7.126 -11.020 1.00 96.38 253 TRP A O 1
ATOM 2060 N N . MET A 1 254 ? 13.389 -6.239 -12.462 1.00 95.12 254 MET A N 1
ATOM 2061 C CA . MET A 1 254 ? 13.654 -7.505 -13.157 1.00 95.12 254 MET A CA 1
ATOM 2062 C C . MET A 1 254 ? 14.350 -8.552 -12.271 1.00 95.12 254 MET A C 1
ATOM 2064 O O . MET A 1 254 ? 14.338 -9.724 -12.625 1.00 95.12 254 MET A O 1
ATOM 2068 N N . GLN A 1 255 ? 14.980 -8.145 -11.164 1.00 96.50 255 GLN A N 1
ATOM 2069 C CA . GLN A 1 255 ? 15.590 -9.040 -10.169 1.00 96.50 255 GLN A CA 1
ATOM 2070 C C . GLN A 1 255 ? 14.673 -9.209 -8.955 1.00 96.50 255 GLN A C 1
ATOM 2072 O O . GLN A 1 255 ? 14.392 -10.331 -8.544 1.00 96.50 255 GLN A O 1
ATOM 2077 N N . THR A 1 256 ? 14.119 -8.101 -8.456 1.00 97.44 256 THR A N 1
ATOM 2078 C CA . THR A 1 256 ? 13.229 -8.087 -7.291 1.00 97.44 256 THR A CA 1
ATOM 2079 C C . THR A 1 256 ? 11.987 -8.956 -7.497 1.00 97.44 256 THR A C 1
ATOM 2081 O O . THR A 1 256 ? 11.588 -9.663 -6.578 1.00 97.44 256 THR A O 1
ATOM 2084 N N . LEU A 1 257 ? 11.364 -8.942 -8.686 1.00 97.12 257 LEU A N 1
ATOM 2085 C CA . LEU A 1 257 ? 10.155 -9.737 -8.939 1.00 97.12 257 LEU A CA 1
ATOM 2086 C C . LEU A 1 257 ? 10.411 -11.252 -8.930 1.00 97.12 257 LEU A C 1
ATOM 2088 O O . LEU A 1 257 ? 9.647 -11.945 -8.258 1.00 97.12 257 LEU A O 1
ATOM 2092 N N . PRO A 1 258 ? 11.446 -11.789 -9.611 1.00 96.75 258 PRO A N 1
ATOM 2093 C CA . PRO A 1 258 ? 11.877 -13.177 -9.424 1.00 96.75 258 PRO A CA 1
ATOM 2094 C C . PRO A 1 258 ? 12.114 -13.557 -7.967 1.00 96.75 258 PRO A C 1
ATOM 2096 O O . PRO A 1 258 ? 11.589 -14.570 -7.522 1.00 96.75 258 PRO A O 1
ATOM 2099 N N . GLU A 1 259 ? 12.818 -12.726 -7.201 1.00 97.25 259 GLU A N 1
ATOM 2100 C CA . GLU A 1 259 ? 13.068 -13.021 -5.787 1.00 97.25 259 GLU A CA 1
ATOM 2101 C C . GLU A 1 259 ? 11.764 -13.062 -4.977 1.00 97.25 259 GLU A C 1
ATOM 2103 O O . GLU A 1 259 ? 11.527 -14.013 -4.238 1.00 97.25 259 GLU A O 1
ATOM 2108 N N . MET A 1 260 ? 10.863 -12.090 -5.170 1.00 97.31 260 MET A N 1
ATOM 2109 C CA . MET A 1 260 ? 9.524 -12.105 -4.564 1.00 97.31 260 MET A CA 1
ATOM 2110 C C . MET A 1 260 ? 8.753 -13.385 -4.911 1.00 97.31 260 MET A C 1
ATOM 2112 O O . MET A 1 260 ? 8.100 -13.973 -4.051 1.00 97.31 260 MET A O 1
ATOM 2116 N N . TRP A 1 261 ? 8.820 -13.811 -6.170 1.00 96.31 261 TRP A N 1
ATOM 2117 C CA . TRP A 1 261 ? 8.134 -14.993 -6.686 1.00 96.31 261 TRP A CA 1
ATOM 2118 C C . TRP A 1 261 ? 8.629 -16.303 -6.060 1.00 96.31 261 TRP A C 1
ATOM 2120 O O . TRP A 1 261 ? 7.836 -17.224 -5.869 1.00 96.31 261 TRP A O 1
ATOM 2130 N N . GLU A 1 262 ? 9.909 -16.384 -5.686 1.00 96.00 262 GLU A N 1
ATOM 2131 C CA . GLU A 1 262 ? 10.498 -17.585 -5.081 1.00 96.00 262 GLU A CA 1
ATOM 2132 C C . GLU A 1 262 ? 9.946 -17.899 -3.683 1.00 96.00 262 GLU A C 1
ATOM 2134 O O . GLU A 1 262 ? 9.801 -19.073 -3.329 1.00 96.00 262 GLU A O 1
ATOM 2139 N N . PHE A 1 263 ? 9.630 -16.876 -2.880 1.00 96.56 263 PHE A N 1
ATOM 2140 C CA . PHE A 1 263 ? 9.198 -17.074 -1.491 1.00 96.56 263 PHE A CA 1
ATOM 2141 C C . PHE A 1 263 ? 7.741 -16.690 -1.212 1.00 96.56 263 PHE A C 1
ATOM 2143 O O . PHE A 1 263 ? 7.186 -17.127 -0.198 1.00 96.56 263 PHE A O 1
ATOM 2150 N N . LEU A 1 264 ? 7.090 -15.890 -2.062 1.00 97.00 264 LEU A N 1
ATOM 2151 C CA . LEU A 1 264 ? 5.691 -15.517 -1.859 1.00 97.00 264 LEU A CA 1
ATOM 2152 C C . LEU A 1 264 ? 4.735 -16.565 -2.438 1.00 97.00 264 LEU A C 1
ATOM 2154 O O . LEU A 1 264 ? 4.865 -17.025 -3.565 1.00 97.00 264 LEU A O 1
ATOM 2158 N N . SER A 1 265 ? 3.705 -16.907 -1.665 1.00 96.50 265 SER A N 1
ATOM 2159 C CA . SER A 1 265 ? 2.602 -17.776 -2.097 1.00 96.50 265 SER A CA 1
ATOM 2160 C C . SER A 1 265 ? 1.304 -16.973 -2.202 1.00 96.50 265 SER A C 1
ATOM 2162 O O . SER A 1 265 ? 0.384 -17.154 -1.397 1.00 96.50 265 SER A O 1
ATOM 2164 N N . LEU A 1 266 ? 1.263 -16.045 -3.163 1.00 97.75 266 LEU A N 1
ATOM 2165 C CA . LEU A 1 266 ? 0.142 -15.125 -3.363 1.00 97.75 266 LEU A CA 1
ATOM 2166 C C . LEU A 1 266 ? -1.032 -15.806 -4.076 1.00 97.75 266 LEU A C 1
ATOM 2168 O O . LEU A 1 266 ? -0.858 -16.545 -5.038 1.00 97.75 266 LEU A O 1
ATOM 2172 N N . GLU A 1 267 ? -2.244 -15.486 -3.635 1.00 97.69 267 GLU A N 1
ATOM 2173 C CA . GLU A 1 267 ? -3.502 -15.816 -4.316 1.00 97.69 267 GLU A CA 1
ATOM 2174 C C . GLU A 1 267 ? -3.936 -14.689 -5.261 1.00 97.69 267 GLU A C 1
ATOM 2176 O O . GLU A 1 267 ? -4.648 -14.922 -6.236 1.00 97.69 267 GLU A O 1
ATOM 2181 N N . ARG A 1 268 ? -3.528 -13.449 -4.959 1.00 97.62 268 ARG A N 1
ATOM 2182 C CA . ARG A 1 268 ? -3.780 -12.259 -5.776 1.00 97.62 268 ARG A CA 1
ATOM 2183 C C . ARG A 1 268 ? -2.540 -11.374 -5.794 1.00 97.62 268 ARG A C 1
ATOM 2185 O O . ARG A 1 268 ? -1.936 -11.131 -4.752 1.00 97.62 268 ARG A O 1
ATOM 2192 N N . ALA A 1 269 ? -2.194 -10.860 -6.963 1.00 97.38 269 ALA A N 1
ATOM 2193 C CA . ALA A 1 269 ? -1.114 -9.902 -7.123 1.00 97.38 269 ALA A CA 1
ATOM 2194 C C . ALA A 1 269 ? -1.518 -8.836 -8.143 1.00 97.38 269 ALA A C 1
ATOM 2196 O O . ALA A 1 269 ? -2.106 -9.163 -9.173 1.00 97.38 269 ALA A O 1
ATOM 2197 N N . GLU A 1 270 ? -1.201 -7.577 -7.862 1.00 96.62 270 GLU A N 1
ATOM 2198 C CA . GLU A 1 270 ? -1.368 -6.475 -8.807 1.00 96.62 270 GLU A CA 1
ATOM 2199 C C . GLU A 1 270 ? -0.139 -5.572 -8.768 1.00 96.62 270 GLU A C 1
ATOM 2201 O O . GLU A 1 270 ? 0.229 -5.040 -7.721 1.00 96.62 270 GLU A O 1
ATOM 2206 N N . LEU A 1 271 ? 0.475 -5.381 -9.933 1.00 95.44 271 LEU A N 1
ATOM 2207 C CA . LEU A 1 271 ? 1.434 -4.312 -10.175 1.00 95.44 271 LEU A CA 1
ATOM 2208 C C . LEU A 1 271 ? 0.799 -3.339 -11.158 1.00 95.44 271 LEU A C 1
ATOM 2210 O O . LEU A 1 271 ? 0.283 -3.762 -12.191 1.00 95.44 271 LEU A O 1
ATOM 2214 N N . SER A 1 272 ? 0.787 -2.050 -10.826 1.00 93.94 272 SER A N 1
ATOM 2215 C CA . SER A 1 272 ? 0.158 -1.023 -11.665 1.00 93.94 272 SER A CA 1
ATOM 2216 C C . SER A 1 272 ? 0.795 0.357 -11.476 1.00 93.94 272 SER A C 1
ATOM 2218 O O . SER A 1 272 ? 1.623 0.563 -10.593 1.00 93.94 272 SER A O 1
ATOM 2220 N N . GLY A 1 273 ? 0.409 1.330 -12.296 1.00 90.81 273 GLY A N 1
ATOM 2221 C CA . GLY A 1 273 ? 0.965 2.678 -12.263 1.00 90.81 273 GLY A CA 1
ATOM 2222 C C . GLY A 1 273 ? 2.379 2.758 -12.841 1.00 90.81 273 GLY A C 1
ATOM 2223 O O . GLY A 1 273 ? 2.745 1.999 -13.743 1.00 90.81 273 GLY A O 1
ATOM 2224 N N . ALA A 1 274 ? 3.159 3.713 -12.338 1.00 90.75 274 ALA A N 1
ATOM 2225 C CA . ALA A 1 274 ? 4.577 3.841 -12.659 1.00 90.75 274 ALA A CA 1
ATOM 2226 C C . ALA A 1 274 ? 5.411 2.906 -11.769 1.00 90.75 274 ALA A C 1
ATOM 2228 O O . ALA A 1 274 ? 5.403 3.019 -10.547 1.00 90.75 274 ALA A O 1
ATOM 2229 N N . ILE A 1 275 ? 6.109 1.954 -12.377 1.00 93.25 275 ILE A N 1
ATOM 2230 C CA . ILE A 1 275 ? 7.013 1.034 -11.687 1.00 93.25 275 ILE A CA 1
ATOM 2231 C C . ILE A 1 275 ? 8.428 1.411 -12.105 1.00 93.25 275 ILE A C 1
ATOM 2233 O O . ILE A 1 275 ? 8.752 1.369 -13.292 1.00 93.25 275 ILE A O 1
ATOM 2237 N N . GLU A 1 276 ? 9.252 1.832 -11.150 1.00 92.00 276 GLU A N 1
ATOM 2238 C CA . GLU A 1 276 ? 10.514 2.519 -11.442 1.00 92.00 276 GLU A CA 1
ATOM 2239 C C . GLU A 1 276 ? 11.690 1.934 -10.654 1.00 92.00 276 GLU A C 1
ATOM 2241 O O . GLU A 1 276 ? 11.529 1.534 -9.503 1.00 92.00 276 GLU A O 1
ATOM 2246 N N . ALA A 1 277 ? 12.878 1.885 -11.261 1.00 92.50 277 ALA A N 1
ATOM 2247 C CA . ALA A 1 277 ? 14.143 1.534 -10.606 1.00 92.50 277 ALA A CA 1
ATOM 2248 C C . ALA A 1 277 ? 15.330 2.047 -11.437 1.00 92.50 277 ALA A C 1
ATOM 2250 O O . ALA A 1 277 ? 15.377 1.754 -12.619 1.00 92.50 277 ALA A O 1
ATOM 2251 N N . ASN A 1 278 ? 16.323 2.745 -10.871 1.00 84.88 278 ASN A N 1
ATOM 2252 C CA . ASN A 1 278 ? 17.605 3.033 -11.558 1.00 84.88 278 ASN A CA 1
ATOM 2253 C C . ASN A 1 278 ? 17.502 3.485 -13.046 1.00 84.88 278 ASN A C 1
ATOM 2255 O O . ASN A 1 278 ? 18.171 2.931 -13.919 1.00 84.88 278 ASN A O 1
ATOM 2259 N N . ASN A 1 279 ? 16.683 4.501 -13.351 1.00 82.94 279 ASN A N 1
ATOM 2260 C CA . ASN A 1 279 ? 16.387 4.988 -14.719 1.00 82.94 279 ASN A CA 1
ATOM 2261 C C . ASN A 1 279 ? 15.622 4.008 -15.634 1.00 82.94 279 ASN A C 1
ATOM 2263 O O . ASN A 1 279 ? 15.495 4.257 -16.836 1.00 82.94 279 ASN A O 1
ATOM 2267 N N . GLU A 1 280 ? 15.124 2.906 -15.088 1.00 89.50 280 GLU A N 1
ATOM 2268 C CA . GLU A 1 280 ? 14.191 1.979 -15.715 1.00 89.50 280 GLU A CA 1
ATOM 2269 C C . GLU A 1 280 ? 12.766 2.361 -15.276 1.00 89.50 280 GLU A C 1
ATOM 2271 O O . GLU A 1 280 ? 12.471 2.387 -14.083 1.00 89.50 280 GLU A O 1
ATOM 2276 N N . LEU A 1 281 ? 11.890 2.675 -16.237 1.00 90.25 281 LEU A N 1
ATOM 2277 C CA . LEU A 1 281 ? 10.475 2.987 -16.011 1.00 90.25 281 LEU A CA 1
ATOM 2278 C C . LEU A 1 281 ? 9.585 2.050 -16.832 1.00 90.25 281 LEU A C 1
ATOM 2280 O O . LEU A 1 281 ? 9.705 1.979 -18.061 1.00 90.25 281 LEU A O 1
ATOM 2284 N N . TRP A 1 282 ? 8.631 1.420 -16.155 1.00 90.75 282 TRP A N 1
ATOM 2285 C CA . TRP A 1 282 ? 7.514 0.695 -16.750 1.00 90.75 282 TRP A CA 1
ATOM 2286 C C . TRP A 1 282 ? 6.203 1.399 -16.394 1.00 90.75 282 TRP A C 1
ATOM 2288 O O . TRP A 1 282 ? 5.978 1.765 -15.244 1.00 90.75 282 TRP A O 1
ATOM 2298 N N . LEU A 1 283 ? 5.322 1.575 -17.379 1.00 88.00 283 LEU A N 1
ATOM 2299 C CA . LEU A 1 283 ? 3.960 2.065 -17.159 1.00 88.00 283 LEU A CA 1
ATOM 2300 C C . LEU A 1 283 ? 3.011 0.876 -17.271 1.00 88.00 283 LEU A C 1
ATOM 2302 O O . LEU A 1 283 ? 2.841 0.324 -18.354 1.00 88.00 283 LEU A O 1
ATOM 2306 N N . VAL A 1 284 ? 2.422 0.458 -16.155 1.00 87.62 284 VAL A N 1
ATOM 2307 C CA . VAL A 1 284 ? 1.632 -0.774 -16.059 1.00 87.62 284 VAL A CA 1
ATOM 2308 C C . VAL A 1 284 ? 0.181 -0.402 -15.746 1.00 87.62 284 VAL A C 1
ATOM 2310 O O . VAL A 1 284 ? -0.080 0.175 -14.698 1.00 87.62 284 VAL A O 1
ATOM 2313 N N . LYS A 1 285 ? -0.782 -0.703 -16.632 1.00 85.31 285 LYS A N 1
ATOM 2314 C CA . LYS A 1 285 ? -2.220 -0.387 -16.426 1.00 85.31 285 LYS A CA 1
ATOM 2315 C C . LYS A 1 285 ? -2.476 1.066 -15.969 1.00 85.31 285 LYS A C 1
ATOM 2317 O O . LYS A 1 285 ? -3.159 1.327 -14.980 1.00 85.31 285 LYS A O 1
ATOM 2322 N N . THR A 1 286 ? -1.889 2.028 -16.670 1.00 76.38 286 THR A N 1
ATOM 2323 C CA . THR A 1 286 ? -2.157 3.462 -16.471 1.00 76.38 286 THR A CA 1
ATOM 2324 C C . THR A 1 286 ? -3.305 3.910 -17.382 1.00 76.38 286 THR A C 1
ATOM 2326 O O . THR A 1 286 ? -3.370 3.411 -18.508 1.00 76.38 286 THR A O 1
ATOM 2329 N N . PRO A 1 287 ? -4.181 4.849 -16.967 1.00 70.06 287 PRO A N 1
ATOM 2330 C CA . PRO A 1 287 ? -5.331 5.292 -17.768 1.00 70.06 287 PRO A CA 1
ATOM 2331 C C . PRO A 1 287 ? -4.978 5.738 -19.191 1.00 70.06 287 PRO A C 1
ATOM 2333 O O . PRO A 1 287 ? -5.780 5.592 -20.105 1.00 70.06 287 PRO A O 1
ATOM 2336 N N . GLU A 1 288 ? -3.771 6.266 -19.388 1.00 68.94 288 GLU A N 1
ATOM 2337 C CA . GLU A 1 288 ? -3.309 6.773 -20.679 1.00 68.94 288 GLU A CA 1
ATOM 2338 C C . GLU A 1 288 ? -2.797 5.672 -21.629 1.00 68.94 288 GLU A C 1
ATOM 2340 O O . GLU A 1 288 ? -2.546 5.951 -22.799 1.00 68.94 288 GLU A O 1
ATOM 2345 N N . PHE A 1 289 ? -2.632 4.431 -21.151 1.00 67.25 289 PHE A N 1
ATOM 2346 C CA . PHE A 1 289 ? -2.008 3.332 -21.896 1.00 67.25 289 PHE A CA 1
ATOM 2347 C C . PHE A 1 289 ? -2.807 2.027 -21.757 1.00 67.25 289 PHE A C 1
ATOM 2349 O O . PHE A 1 289 ? -2.405 1.110 -21.039 1.00 67.25 289 PHE A O 1
ATOM 2356 N N . GLU A 1 290 ? -3.926 1.924 -22.480 1.00 69.19 290 GLU A N 1
ATOM 2357 C CA . GLU A 1 290 ? -4.783 0.724 -22.488 1.00 69.19 290 GLU A CA 1
ATOM 2358 C C . GLU A 1 290 ? -4.036 -0.552 -22.925 1.00 69.19 290 GLU A C 1
ATOM 2360 O O . GLU A 1 290 ? -4.312 -1.634 -22.410 1.00 69.19 290 GLU A O 1
ATOM 2365 N N . GLU A 1 291 ? -3.042 -0.441 -23.816 1.00 63.94 291 GLU A N 1
ATOM 2366 C CA . GLU A 1 291 ? -2.228 -1.581 -24.277 1.00 63.94 291 GLU A CA 1
ATOM 2367 C C . GLU A 1 291 ? -1.408 -2.227 -23.143 1.00 63.94 291 GLU A C 1
ATOM 2369 O O . GLU A 1 291 ? -1.133 -3.427 -23.176 1.00 63.94 291 GLU A O 1
ATOM 2374 N N . ASN A 1 292 ? -1.075 -1.466 -22.094 1.00 69.75 292 ASN A N 1
ATOM 2375 C CA . ASN A 1 292 ? -0.304 -1.954 -20.947 1.00 69.75 292 ASN A CA 1
ATOM 2376 C C . ASN A 1 292 ? -1.169 -2.652 -19.885 1.00 69.75 292 ASN A C 1
ATOM 2378 O O . ASN A 1 292 ? -0.649 -3.066 -18.845 1.00 69.75 292 ASN A O 1
ATOM 2382 N N . CYS A 1 293 ? -2.476 -2.803 -20.123 1.00 76.19 293 CYS A N 1
ATOM 2383 C CA . CYS A 1 293 ? -3.348 -3.608 -19.269 1.00 76.19 293 CYS A CA 1
ATOM 2384 C C . CYS A 1 293 ? -2.944 -5.090 -19.294 1.00 76.19 293 CYS A C 1
ATOM 2386 O O . CYS A 1 293 ? -2.907 -5.716 -18.238 1.00 76.19 293 CYS A O 1
ATOM 2388 N N . PHE A 1 294 ? -2.542 -5.618 -20.458 1.00 86.44 294 PHE A N 1
ATOM 2389 C CA . PHE A 1 294 ? -2.100 -7.013 -20.585 1.00 86.44 294 PHE A CA 1
ATOM 2390 C C . PHE A 1 294 ? -0.838 -7.299 -19.771 1.00 86.44 294 PHE A C 1
ATOM 2392 O O . PHE A 1 294 ? -0.764 -8.323 -19.106 1.00 86.44 294 PHE A O 1
ATOM 2399 N N . LEU A 1 295 ? 0.119 -6.363 -19.734 1.00 90.38 295 LEU A N 1
ATOM 2400 C CA . LEU A 1 295 ? 1.323 -6.521 -18.914 1.00 90.38 295 LEU A CA 1
ATOM 2401 C C . LEU A 1 295 ? 0.983 -6.644 -17.421 1.00 90.38 295 LEU A C 1
ATOM 2403 O O . LEU A 1 295 ? 1.602 -7.433 -16.715 1.00 90.38 295 LEU A O 1
ATOM 2407 N N . ALA A 1 296 ? -0.000 -5.882 -16.937 1.00 91.12 296 ALA A N 1
ATOM 2408 C CA . ALA A 1 296 ? -0.439 -5.956 -15.544 1.00 91.12 296 ALA A CA 1
ATOM 2409 C C . ALA A 1 296 ? -1.089 -7.306 -15.217 1.00 91.12 296 ALA A C 1
ATOM 2411 O O . ALA A 1 296 ? -0.809 -7.892 -14.171 1.00 91.12 296 ALA A O 1
ATOM 2412 N N . GLU A 1 297 ? -1.940 -7.800 -16.119 1.00 92.31 297 GLU A N 1
ATOM 2413 C CA . GLU A 1 297 ? -2.588 -9.107 -15.998 1.00 92.31 297 GLU A CA 1
ATOM 2414 C C . GLU A 1 297 ? -1.562 -10.245 -16.045 1.00 92.31 297 GLU A C 1
ATOM 2416 O O . GLU A 1 297 ? -1.586 -11.114 -15.173 1.00 92.31 297 GLU A O 1
ATOM 2421 N N . ASP A 1 298 ? -0.613 -10.194 -16.984 1.00 94.50 298 ASP A N 1
ATOM 2422 C CA . ASP A 1 298 ? 0.471 -11.170 -17.118 1.00 94.50 298 ASP A CA 1
ATOM 2423 C C . ASP A 1 298 ? 1.359 -11.192 -15.867 1.00 94.50 298 ASP A C 1
ATOM 2425 O O . ASP A 1 298 ? 1.686 -12.266 -15.361 1.00 94.50 298 ASP A O 1
ATOM 2429 N N . LEU A 1 299 ? 1.724 -10.023 -15.324 1.00 94.81 299 LEU A N 1
ATOM 2430 C CA . LEU A 1 299 ? 2.503 -9.919 -14.085 1.00 94.81 299 LEU A CA 1
ATOM 2431 C C . LEU A 1 299 ? 1.741 -10.474 -12.880 1.00 94.81 299 LEU A C 1
ATOM 2433 O O . LEU A 1 299 ? 2.313 -11.229 -12.091 1.00 94.81 299 LEU A O 1
ATOM 2437 N N . GLY A 1 300 ? 0.460 -10.125 -12.738 1.00 95.81 300 GLY A N 1
ATOM 2438 C CA . GLY A 1 300 ? -0.389 -10.639 -11.665 1.00 95.81 300 GLY A CA 1
ATOM 2439 C C . GLY A 1 300 ? -0.568 -12.156 -11.750 1.00 95.81 300 GLY A C 1
ATOM 2440 O O . GLY A 1 300 ? -0.465 -12.861 -10.741 1.00 95.81 300 GLY A O 1
ATOM 2441 N N . TYR A 1 301 ? -0.770 -12.679 -12.960 1.00 96.38 301 TYR A N 1
ATOM 2442 C CA . TYR A 1 301 ? -0.850 -14.112 -13.214 1.00 96.38 301 TYR A CA 1
ATOM 2443 C C . TYR A 1 301 ? 0.470 -14.813 -12.879 1.00 96.38 301 TYR A C 1
ATOM 2445 O O . TYR A 1 301 ? 0.478 -15.774 -12.111 1.00 96.38 301 TYR A O 1
ATOM 2453 N N . TRP A 1 302 ? 1.593 -14.298 -13.378 1.00 96.69 302 TRP A N 1
ATOM 2454 C CA . TRP A 1 302 ? 2.919 -14.861 -13.136 1.00 96.69 302 TRP A CA 1
ATOM 2455 C C . TRP A 1 302 ? 3.268 -14.898 -11.638 1.00 96.69 302 TRP A C 1
ATOM 2457 O O . TRP A 1 302 ? 3.661 -15.951 -11.132 1.00 96.69 302 TRP A O 1
ATOM 2467 N N . LEU A 1 303 ? 3.015 -13.809 -10.898 1.00 96.06 303 LEU A N 1
ATOM 2468 C CA . LEU A 1 303 ? 3.257 -13.722 -9.448 1.00 96.06 303 LEU A CA 1
ATOM 2469 C C . LEU A 1 303 ? 2.410 -14.685 -8.606 1.00 96.06 303 LEU A C 1
ATOM 2471 O O . LEU A 1 303 ? 2.810 -15.054 -7.504 1.00 96.06 303 LEU A O 1
ATOM 2475 N N . THR A 1 304 ? 1.238 -15.082 -9.097 1.00 96.88 304 THR A N 1
ATOM 2476 C CA . THR A 1 304 ? 0.318 -15.986 -8.382 1.00 96.88 304 THR A CA 1
ATOM 2477 C C . THR A 1 304 ? 0.488 -17.455 -8.776 1.00 96.88 304 THR A C 1
ATOM 2479 O O . THR A 1 304 ? -0.102 -18.336 -8.148 1.00 96.88 304 THR A O 1
ATOM 2482 N N . HIS A 1 305 ? 1.316 -17.752 -9.785 1.00 96.25 305 HIS A N 1
ATOM 2483 C CA . HIS A 1 305 ? 1.501 -19.103 -10.316 1.00 96.25 305 HIS A CA 1
ATOM 2484 C C . HIS A 1 305 ? 2.978 -19.541 -10.317 1.00 96.25 305 HIS A C 1
ATOM 2486 O O . HIS A 1 305 ? 3.539 -19.814 -11.382 1.00 96.25 305 HIS A O 1
ATOM 2492 N N . PRO A 1 306 ? 3.607 -19.737 -9.138 1.00 86.81 306 PRO A N 1
ATOM 2493 C CA . PRO A 1 306 ? 5.035 -20.046 -9.021 1.00 86.81 306 PRO A CA 1
ATOM 2494 C C . PRO A 1 306 ? 5.502 -21.399 -9.573 1.00 86.81 306 PRO A C 1
ATOM 2496 O O . PRO A 1 306 ? 6.666 -21.766 -9.480 1.00 86.81 306 PRO A O 1
ATOM 2499 N N . LYS A 1 307 ? 4.590 -22.177 -10.156 1.00 83.12 307 LYS A N 1
ATOM 2500 C CA . LYS A 1 307 ? 4.878 -23.493 -10.744 1.00 83.12 307 LYS A CA 1
ATOM 2501 C C . LYS A 1 307 ? 4.947 -23.468 -12.265 1.00 83.12 307 LYS A C 1
ATOM 2503 O O . LYS A 1 307 ? 5.175 -24.511 -12.872 1.00 83.12 307 LYS A O 1
ATOM 2508 N N . ILE A 1 308 ? 4.688 -22.319 -12.879 1.00 86.56 308 ILE A N 1
ATOM 2509 C CA . ILE A 1 308 ? 4.803 -22.162 -14.322 1.00 86.56 308 ILE A CA 1
ATOM 2510 C C . ILE A 1 308 ? 6.254 -21.785 -14.601 1.00 86.56 308 ILE A C 1
ATOM 2512 O O . ILE A 1 308 ? 6.713 -20.727 -14.184 1.00 86.56 308 ILE A O 1
ATOM 2516 N N . GLU A 1 309 ? 6.981 -22.674 -15.280 1.00 81.31 309 GLU A N 1
ATOM 2517 C CA . GLU A 1 309 ? 8.319 -22.396 -15.810 1.00 81.31 309 GLU A CA 1
ATOM 2518 C C . GLU A 1 309 ? 8.198 -21.376 -16.952 1.00 81.31 309 GLU A C 1
ATOM 2520 O O . GLU A 1 309 ? 8.210 -21.712 -18.135 1.00 81.31 309 GLU A O 1
ATOM 2525 N N . SER A 1 310 ? 7.995 -20.115 -16.587 1.00 90.12 310 SER A N 1
ATOM 2526 C CA . SER A 1 310 ? 7.931 -18.987 -17.508 1.00 90.12 310 SER A CA 1
ATOM 2527 C C . SER A 1 310 ? 8.779 -17.844 -16.985 1.00 90.12 310 SER A C 1
ATOM 2529 O O . SER A 1 310 ? 8.755 -17.544 -15.788 1.00 90.12 310 SER A O 1
ATOM 2531 N N . ASP A 1 311 ? 9.481 -17.186 -17.902 1.00 93.88 311 ASP A N 1
ATOM 2532 C CA . ASP A 1 311 ? 10.239 -15.977 -17.609 1.00 93.88 311 ASP A CA 1
ATOM 2533 C C . ASP A 1 311 ? 9.323 -14.862 -17.082 1.00 93.88 311 ASP A C 1
ATOM 2535 O O . ASP A 1 311 ? 8.139 -14.790 -17.425 1.00 93.88 311 ASP A O 1
ATOM 2539 N N . CYS A 1 312 ? 9.885 -13.966 -16.268 1.00 95.12 312 CYS A N 1
ATOM 2540 C CA . CYS A 1 312 ? 9.165 -12.799 -15.771 1.00 95.12 312 CYS A CA 1
ATOM 2541 C C . CYS A 1 312 ? 8.643 -11.941 -16.948 1.00 95.12 312 CYS A C 1
ATOM 2543 O O . CYS A 1 312 ? 9.433 -11.577 -17.827 1.00 95.12 312 CYS A O 1
ATOM 2545 N N . PRO A 1 313 ? 7.349 -11.559 -16.964 1.00 94.81 313 PRO A N 1
ATOM 2546 C CA . PRO A 1 313 ? 6.788 -10.701 -18.012 1.00 94.81 313 PRO A CA 1
ATOM 2547 C C . PRO A 1 313 ? 7.429 -9.307 -18.086 1.00 94.81 313 PRO A C 1
ATOM 2549 O O . PRO A 1 313 ? 7.397 -8.654 -19.134 1.00 94.81 313 PRO A O 1
ATOM 2552 N N . LEU A 1 314 ? 8.031 -8.829 -16.992 1.00 93.00 314 LEU A N 1
ATOM 2553 C CA . LEU A 1 314 ? 8.752 -7.560 -16.971 1.00 93.00 314 LEU A CA 1
ATOM 2554 C C . LEU A 1 314 ? 10.094 -7.713 -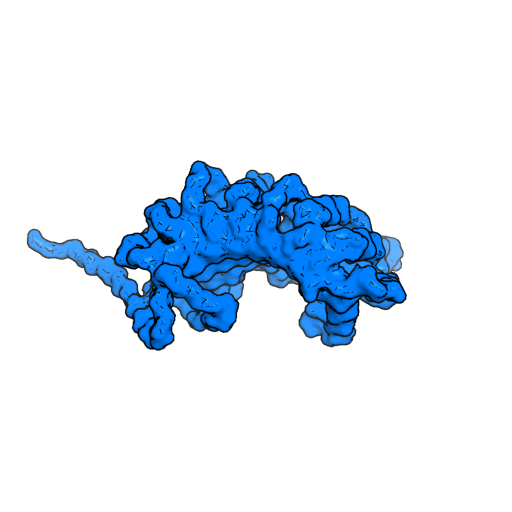17.701 1.00 93.00 314 LEU A C 1
ATOM 2556 O O . LEU A 1 314 ? 10.979 -8.440 -17.253 1.00 93.00 314 LEU A O 1
ATOM 2560 N N . THR A 1 315 ? 10.276 -7.020 -18.829 1.00 93.44 315 THR A N 1
ATOM 2561 C CA . THR A 1 315 ? 11.485 -7.165 -19.656 1.00 93.44 315 THR A CA 1
ATOM 2562 C C . THR A 1 315 ? 12.005 -5.819 -20.155 1.00 93.44 315 THR A C 1
ATOM 2564 O O . THR A 1 315 ? 11.321 -4.802 -20.154 1.00 93.44 315 THR A O 1
ATOM 2567 N N . LYS A 1 316 ? 13.219 -5.796 -20.713 1.00 91.75 316 LYS A N 1
ATOM 2568 C CA . LYS A 1 316 ? 13.753 -4.593 -21.381 1.00 91.75 316 LYS A CA 1
ATOM 2569 C C . LYS A 1 316 ? 12.985 -4.176 -22.645 1.00 91.75 316 LYS A C 1
ATOM 2571 O O . LYS A 1 316 ? 13.323 -3.140 -23.219 1.00 91.75 316 LYS A O 1
ATOM 2576 N N . ARG A 1 317 ? 12.051 -5.002 -23.138 1.00 88.81 317 ARG A N 1
ATOM 2577 C CA . ARG A 1 317 ? 11.251 -4.721 -24.343 1.00 88.81 317 ARG A CA 1
ATOM 2578 C C . ARG A 1 317 ? 10.023 -3.868 -24.042 1.00 88.81 317 ARG A C 1
ATOM 2580 O O . ARG A 1 317 ? 9.637 -3.094 -24.903 1.00 88.81 317 ARG A O 1
ATOM 2587 N N . ASN A 1 318 ? 9.447 -4.000 -22.847 1.00 89.12 318 ASN A N 1
ATOM 2588 C CA . ASN A 1 318 ? 8.291 -3.218 -22.397 1.00 89.12 318 ASN A CA 1
ATOM 2589 C C . ASN A 1 318 ? 8.685 -2.031 -21.498 1.00 89.12 318 ASN A C 1
ATOM 2591 O O . ASN A 1 318 ? 7.842 -1.450 -20.823 1.00 89.12 318 ASN A O 1
ATOM 2595 N N . LEU A 1 319 ? 9.967 -1.654 -21.514 1.00 88.31 319 LEU A N 1
ATOM 2596 C CA . LEU A 1 319 ? 10.472 -0.473 -20.828 1.00 88.31 319 LEU A CA 1
ATOM 2597 C C . LEU A 1 319 ? 10.091 0.800 -21.599 1.00 88.31 319 LEU A C 1
ATOM 2599 O O . LEU A 1 319 ? 10.378 0.900 -22.792 1.00 88.31 319 LEU A O 1
ATOM 2603 N N . VAL A 1 320 ? 9.501 1.785 -20.917 1.00 83.56 320 VAL A N 1
ATOM 2604 C CA . VAL A 1 320 ? 9.017 3.036 -21.533 1.00 83.56 320 VAL A CA 1
ATOM 2605 C C . VAL A 1 320 ? 10.148 4.041 -21.755 1.00 83.56 320 VAL A C 1
ATOM 2607 O O . VAL A 1 320 ? 10.182 4.725 -22.776 1.00 83.56 320 VAL A O 1
ATOM 2610 N N . ARG A 1 321 ? 11.110 4.117 -20.831 1.00 69.69 321 ARG A N 1
ATOM 2611 C CA . ARG A 1 321 ? 12.332 4.918 -20.989 1.00 69.69 321 ARG A CA 1
ATOM 2612 C C . ARG A 1 321 ? 13.551 4.069 -20.660 1.00 69.69 321 ARG A C 1
ATOM 2614 O O . ARG A 1 321 ? 13.671 3.579 -19.545 1.00 69.69 321 ARG A O 1
ATOM 2621 N N . LYS A 1 322 ? 14.471 3.930 -21.620 1.00 57.91 322 LYS A N 1
ATOM 2622 C CA . LYS A 1 322 ? 15.886 3.658 -21.333 1.00 57.91 322 LYS A CA 1
ATOM 2623 C C . LYS A 1 322 ? 16.548 5.023 -21.262 1.00 57.91 322 LYS A C 1
ATOM 2625 O O . LYS A 1 322 ? 16.656 5.653 -22.307 1.00 57.91 322 LYS A O 1
ATOM 2630 N N . SER A 1 323 ? 16.959 5.451 -20.070 1.00 43.66 323 SER A N 1
ATOM 2631 C CA . SER A 1 323 ? 17.685 6.707 -19.813 1.00 43.66 323 SER A CA 1
ATOM 2632 C C . SER A 1 323 ? 16.916 7.999 -20.141 1.00 43.66 323 SER A C 1
ATOM 2634 O O . SER A 1 323 ? 16.427 8.222 -21.244 1.00 43.66 323 SER A O 1
ATOM 2636 N N . ILE A 1 324 ? 16.848 8.899 -19.158 1.00 48.03 324 ILE A N 1
ATOM 2637 C CA . ILE A 1 324 ? 16.776 10.340 -19.429 1.00 48.03 324 ILE A CA 1
ATOM 2638 C C . ILE A 1 324 ? 17.929 10.629 -20.411 1.00 48.03 324 ILE A C 1
ATOM 2640 O O . ILE A 1 324 ? 19.022 10.117 -20.147 1.00 48.03 324 ILE A O 1
ATOM 2644 N N . PRO A 1 325 ? 17.715 11.349 -21.531 1.00 45.84 325 PRO A N 1
ATOM 2645 C CA . PRO A 1 325 ? 18.818 11.768 -22.390 1.00 45.84 325 PRO A CA 1
ATOM 2646 C C . PRO A 1 325 ? 19.8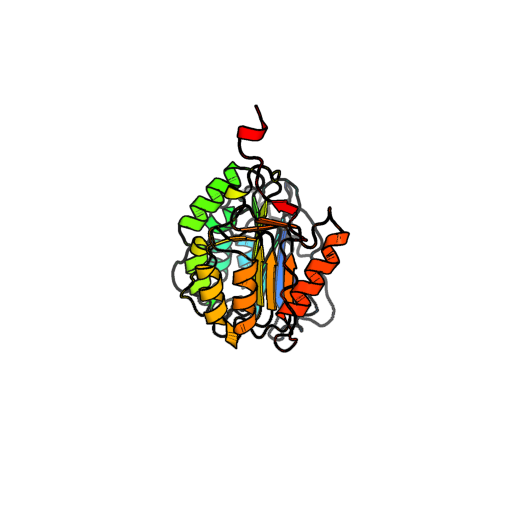92 12.367 -21.487 1.00 45.84 325 PRO A C 1
ATOM 2648 O O . PRO A 1 325 ? 19.578 13.247 -20.679 1.00 45.84 325 PRO A O 1
ATOM 2651 N N . GLN A 1 326 ? 21.113 11.828 -21.527 1.00 49.06 326 GLN A N 1
ATOM 2652 C CA . GLN A 1 326 ? 22.209 12.472 -20.809 1.00 49.06 326 GLN A CA 1
ATOM 2653 C C . GLN A 1 326 ? 22.283 13.920 -21.312 1.00 49.06 326 GLN A C 1
ATOM 2655 O O . GLN A 1 326 ? 21.940 14.176 -22.463 1.00 49.06 326 GLN A O 1
ATOM 2660 N N . GLU A 1 327 ? 22.671 14.873 -20.460 1.00 52.38 327 GLU A N 1
ATOM 2661 C CA . GLU A 1 327 ? 22.736 16.304 -20.817 1.00 52.38 327 GLU A CA 1
ATOM 2662 C C . GLU A 1 327 ? 23.485 16.581 -22.142 1.00 52.38 327 GLU A C 1
ATOM 2664 O O . GLU A 1 327 ? 23.254 17.611 -22.762 1.00 52.38 327 GLU A O 1
ATOM 2669 N N . GLU A 1 328 ? 24.299 15.635 -22.620 1.00 51.34 328 GLU A N 1
ATOM 2670 C CA . GLU A 1 328 ? 24.980 15.643 -23.921 1.00 51.34 328 GLU A CA 1
ATOM 2671 C C . GLU A 1 328 ? 24.047 15.601 -25.155 1.00 51.34 328 GLU A C 1
ATOM 2673 O O . GLU A 1 328 ? 24.473 15.986 -26.238 1.00 51.34 328 GLU A O 1
ATOM 2678 N N . ASP A 1 329 ? 22.777 15.200 -25.023 1.00 47.91 329 ASP A N 1
ATOM 2679 C CA . ASP A 1 329 ? 21.791 15.231 -26.124 1.00 47.91 329 ASP A CA 1
ATOM 2680 C C . ASP A 1 329 ? 21.083 16.601 -26.270 1.00 47.91 329 ASP A C 1
ATOM 2682 O O . ASP A 1 329 ? 20.203 16.764 -27.122 1.00 47.91 329 ASP A O 1
ATOM 2686 N N . TRP A 1 330 ? 21.441 17.587 -25.436 1.00 55.50 330 TRP A N 1
ATOM 2687 C CA . TRP A 1 330 ? 20.921 18.962 -25.485 1.00 55.50 330 TRP A CA 1
ATOM 2688 C C . TRP A 1 330 ? 21.909 19.982 -26.080 1.00 55.50 330 TRP A C 1
ATOM 2690 O O . TRP A 1 330 ? 21.602 21.178 -26.058 1.00 55.50 330 TRP A O 1
ATOM 2700 N N . GLU A 1 331 ? 23.061 19.541 -26.603 1.00 41.50 331 GLU A N 1
ATOM 2701 C CA . GLU A 1 331 ? 24.041 20.413 -27.283 1.00 41.50 331 GLU A CA 1
ATOM 2702 C C . GLU A 1 331 ? 23.699 20.730 -28.748 1.00 41.50 331 GLU A C 1
ATOM 2704 O O . GLU A 1 331 ? 23.395 19.802 -29.537 1.00 41.50 331 GLU A O 1
#

Foldseek 3Di:
DDDDDPPDQPQPQPQPCPPDWQWGWRWGADDDWFWTKTKTFGAPDDDPPPPDDDDDGTTHDDDLLVVLVVVVVDPGAEIEIETETDDPDQDPNPPQASPLCNLVSNQPYAYQEYEYYAHALSNLSNLALPDDRVNQQNHAYYADAHEQEDLVSLVVSQVSLQVLSLASNVLSRLNYAYDHDAQDYPDPCPPLVSSAHECVSNHPLPRANQQHAYYHDHRHEEALVSVLSSCLSCQVRHAEYHYESYEHPADDPLVSLVSLLVRHQYNWYFYAAWYYYDQWTAHAPDPVCPVNVVLRVQQGVCSNCSPDPDRHSDDPVRTPDDDDPDCVVVD

Organism: NCBI:txid256645